Protein AF-A0AA43FQ33-F1 (afdb_monomer)

pLDDT: mean 85.0, std 19.45, range [32.5, 98.81]

Foldseek 3Di:
DDPVLVCQLVVLLVQLVVLLVVLCCQQPVACAPAPPDPGRDPCNVVSVVSNVVSVVSNVVSVVVCCVVPLVVCVVVVPPQLVVLSVQLVVLVVQLVVLVVCCVVDDDPVVNVVSSVSNVVSSVSNVVSVVVSVVSVVPDDDPDDPPPPDDDDDDDDDDDDDDDDDDDDDDDDDDDDDDDPDDDPPPPPPPPPPPPPPVPQDFAADDQAHLAQTDGDDPPDPPDDDLPAQAFAEEEAADADPDQQDERPSLRNQRVQQGVCVVVVRDLVSYAYEYEYAHPCQLLQFAQVQNCVPPVGGRSCLSSVVSCVVSVYQAEYAPVRCVSVVPDPVRGRPRYHYDPGSVVVVVVSVVVVHDYDHD

Solvent-accessible surface area (backbone atoms only — not comparable to full-atom values): 20758 Å² total; per-residue (Å²): 124,56,75,63,60,50,50,48,34,51,52,27,46,49,50,26,49,49,29,47,50,52,35,49,41,35,71,75,70,43,72,43,88,42,101,80,49,93,55,35,43,94,59,43,67,57,34,48,51,50,24,67,64,36,40,58,56,24,55,49,35,53,54,69,38,32,70,73,40,54,48,47,43,59,76,67,63,49,73,81,43,40,70,35,47,50,49,31,61,59,30,45,59,55,21,54,52,24,55,53,44,49,76,69,53,82,53,66,75,57,32,54,53,28,46,53,50,21,54,53,27,45,52,50,28,56,51,24,51,53,50,26,53,50,47,61,70,68,52,77,80,77,78,75,80,79,81,74,87,78,91,82,84,85,91,83,84,91,78,90,82,84,92,78,89,81,82,85,84,86,77,83,84,80,85,74,83,76,83,74,89,90,84,87,80,84,85,78,82,84,79,80,70,80,80,76,66,79,68,71,71,67,40,51,27,85,74,25,72,81,37,11,60,37,68,90,76,80,83,58,94,73,71,82,70,78,88,58,75,46,40,38,32,35,42,35,42,69,52,39,99,42,83,78,43,58,36,64,46,65,32,46,55,29,24,53,52,7,48,42,48,68,72,65,38,60,70,94,37,58,44,46,34,36,36,28,23,65,63,25,44,66,63,48,23,25,47,67,54,25,23,74,75,72,76,42,64,41,54,35,46,66,43,52,51,41,40,45,75,71,64,33,50,41,33,35,10,37,54,38,32,62,77,66,70,53,59,78,89,32,38,36,88,84,62,40,74,36,82,27,41,69,57,49,53,50,49,42,42,74,74,64,26,45,81,38,83,103

Secondary structure (DSSP, 8-state):
--HHHHHHHHHHHHHHHHHHHHHHHHHHTSPPSSTT-SSSSTTHHHHHHHHHHHHHHHHHHHHHHIIIIIIHHHHTT--TTHHHHHHHHHHHHHHHHHHHHHHH---HHHHHHHHHHHHHHHHHHHHHHHHHHHHHHHS--PPPPP-----------------------------------SSSSSSSSS------------B--SS-SSS--B----S-SS---TT--EEEEEEE-SPPSSTTSPPHHHHHHHHHHHHHHHTT--GGGEEEEEEE-GGGGGGGB-HHHHHHHHSS--TTHHHHHHHHHTT-EEEEEHHHHHHTT--GGGBPTT-EEES-HHHHHHHHHHTTPEEE--

Mean predicted aligned error: 17.37 Å

Radius of gyration: 36.13 Å; Cα contacts (8 Å, |Δi|>4): 424; chains: 1; bounding box: 78×76×99 Å

Sequence (358 aa):
MNPFQRRLLWSSSLLTGITGLVYFWMKYAMEPTDPWAVINHPLQPWVLKAHILVAPVMVFSVGLIGATHIWRHYAQRVRVGRRSGLLAMWVLPAMVMTGYLVQAVTHEGWLVVMAWTHIGTGSAYLASLVLHHRVFRTAPMAVAPSRGRVADPVSAGYSTMTPEAFEPRARNGNTMSSPRSTLTALLLAVLAIPASAQQAQRATGPVIQSGGAVFEVSDPDFPTRMDMEYRIAFEVADASPGEDQLNASLNTVARFLNMHAGAGIPRDRIHAAVVVHGAAGPELLDNDAFRARTGRDNPNVKLVEELLAAGVQIVLCGQTQASRNIPREGLIDGVQVALSAITALYTFQTDGYQVNPW

Nearest PDB structures (foldseek):
  8uja-assembly1_A  TM=8.061E-01  e=1.992E-05  Sulfurisphaera tokodaii str. 7
  2pd2-assembly1_A  TM=7.792E-01  e=3.317E-05  Sulfurisphaera tokodaii str. 7
  1l1s-assembly1_A  TM=8.318E-01  e=6.183E-05  Methanothermobacter thermautotrophicus
  6uuj-assembly2_E  TM=2.878E-01  e=1.050E+00  Mycobacterium tuberculosis H37Rv
  6uuj-assembly3_H  TM=2.778E-01  e=1.561E+00  Mycobacterium tuberculosis H37Rv

Structure (mmCIF, N/CA/C/O backbone):
data_AF-A0AA43FQ33-F1
#
_entry.id   AF-A0AA43FQ33-F1
#
loop_
_atom_site.group_PDB
_atom_site.id
_atom_site.type_symbol
_atom_site.label_atom_id
_atom_site.label_alt_id
_atom_site.label_comp_id
_atom_site.label_asym_id
_atom_site.label_entity_id
_atom_site.label_seq_id
_atom_site.pdbx_PDB_ins_code
_atom_site.Cartn_x
_atom_site.Cartn_y
_atom_site.Cartn_z
_atom_site.occupancy
_atom_site.B_iso_or_equiv
_atom_site.auth_seq_id
_atom_site.auth_comp_id
_atom_site.auth_asym_id
_atom_site.auth_atom_id
_atom_site.pdbx_PDB_model_num
ATOM 1 N N . MET A 1 1 ? 23.968 10.221 -38.412 1.00 84.12 1 MET A N 1
ATOM 2 C CA . MET A 1 1 ? 23.144 10.551 -37.230 1.00 84.12 1 MET A CA 1
ATOM 3 C C . MET A 1 1 ? 23.317 12.026 -36.917 1.00 84.12 1 MET A C 1
ATOM 5 O O . MET A 1 1 ? 24.453 12.491 -36.927 1.00 84.12 1 MET A O 1
ATOM 9 N N . ASN A 1 2 ? 22.225 12.760 -36.696 1.00 89.75 2 ASN A N 1
ATOM 10 C CA . ASN A 1 2 ? 22.308 14.184 -36.356 1.00 89.75 2 ASN A CA 1
ATOM 11 C C . ASN A 1 2 ? 22.712 14.382 -34.867 1.00 89.75 2 ASN A C 1
ATOM 13 O O . ASN A 1 2 ? 22.669 13.426 -34.082 1.00 89.75 2 ASN A O 1
ATOM 17 N N . PRO A 1 3 ? 23.138 15.591 -34.449 1.00 91.69 3 PRO A N 1
ATOM 18 C CA . PRO A 1 3 ? 23.582 15.833 -33.073 1.00 91.69 3 PRO A CA 1
ATOM 19 C C . PRO A 1 3 ? 22.498 15.580 -32.018 1.00 91.69 3 PRO A C 1
ATOM 21 O O . PRO A 1 3 ? 22.814 15.092 -30.935 1.00 91.69 3 PRO A O 1
ATOM 24 N N . PHE A 1 4 ? 21.238 15.880 -32.344 1.00 93.94 4 PHE A N 1
ATOM 25 C CA . PHE A 1 4 ? 20.088 15.679 -31.462 1.00 93.94 4 PHE A CA 1
ATOM 26 C C . PHE A 1 4 ? 19.840 14.193 -31.171 1.00 93.94 4 PHE A C 1
ATOM 28 O O . PHE A 1 4 ? 19.881 13.788 -30.015 1.00 93.94 4 PHE A O 1
ATOM 35 N N . GLN A 1 5 ? 19.689 13.368 -32.210 1.00 93.44 5 GLN A N 1
ATOM 36 C CA . GLN A 1 5 ? 19.517 11.914 -32.125 1.00 93.44 5 GLN A CA 1
ATOM 37 C C . GLN A 1 5 ? 20.642 11.268 -31.322 1.00 93.44 5 GLN A C 1
ATOM 39 O O . GLN A 1 5 ? 20.394 10.417 -30.477 1.00 93.44 5 GLN A O 1
ATOM 44 N N . ARG A 1 6 ? 21.886 11.711 -31.550 1.00 93.25 6 ARG A N 1
ATOM 45 C CA . ARG A 1 6 ? 23.037 11.222 -30.791 1.00 93.25 6 ARG A CA 1
ATOM 46 C C . ARG A 1 6 ? 22.901 11.546 -29.307 1.00 93.25 6 ARG A C 1
ATOM 48 O O . ARG A 1 6 ? 23.089 10.659 -28.486 1.00 93.25 6 ARG A O 1
ATOM 55 N N . ARG A 1 7 ? 22.603 12.803 -28.959 1.00 95.75 7 ARG A N 1
ATOM 56 C CA . ARG A 1 7 ? 22.434 13.217 -27.557 1.00 95.75 7 ARG A CA 1
ATOM 57 C C . ARG A 1 7 ? 21.299 12.445 -26.894 1.00 95.75 7 ARG A C 1
ATOM 59 O O . ARG A 1 7 ? 21.524 11.903 -25.823 1.00 95.75 7 ARG A O 1
ATOM 66 N N . LEU A 1 8 ? 20.150 12.345 -27.562 1.00 95.94 8 LEU A N 1
ATOM 67 C CA . LEU A 1 8 ? 18.972 11.639 -27.065 1.00 95.94 8 LEU A CA 1
ATOM 68 C C . LEU A 1 8 ? 19.250 10.150 -26.824 1.00 95.94 8 LEU A C 1
ATOM 70 O O . LEU A 1 8 ? 18.921 9.646 -25.755 1.00 95.94 8 LEU A O 1
ATOM 74 N N . LEU A 1 9 ? 19.889 9.458 -27.774 1.00 95.50 9 LEU A N 1
ATOM 75 C CA . LEU A 1 9 ? 20.258 8.046 -27.629 1.00 95.50 9 LEU A CA 1
ATOM 76 C C . LEU A 1 9 ? 21.168 7.826 -26.418 1.00 95.50 9 LEU A C 1
ATOM 78 O O . LEU A 1 9 ? 20.919 6.939 -25.606 1.00 95.50 9 LEU A O 1
ATOM 82 N N . TRP A 1 10 ? 22.220 8.637 -26.293 1.00 95.75 10 TRP A N 1
ATOM 83 C CA . TRP A 1 10 ? 23.192 8.488 -25.213 1.00 95.75 10 TRP A CA 1
ATOM 84 C C . TRP A 1 10 ? 22.619 8.855 -23.850 1.00 95.75 10 TRP A C 1
ATOM 86 O O . TRP A 1 10 ? 22.831 8.105 -22.903 1.00 95.75 10 TRP A O 1
ATOM 96 N N . SER A 1 11 ? 21.893 9.970 -23.736 1.00 97.44 11 SER A N 1
ATOM 97 C CA . SER A 1 11 ? 21.328 10.401 -22.456 1.00 97.44 11 SER A CA 1
ATOM 98 C C . SER A 1 11 ? 20.273 9.421 -21.952 1.00 97.44 11 SER A C 1
ATOM 100 O O . SER A 1 11 ? 20.328 9.017 -20.794 1.00 97.44 11 SER A O 1
ATOM 102 N N . SER A 1 12 ? 19.360 8.982 -22.822 1.00 97.56 12 SER A N 1
ATOM 103 C CA . SER A 1 12 ? 18.310 8.029 -22.451 1.00 97.56 12 SER A CA 1
ATOM 104 C C . SER A 1 12 ? 18.868 6.638 -22.140 1.00 97.56 12 SER A C 1
ATOM 106 O O . SER A 1 12 ? 18.473 6.047 -21.137 1.00 97.56 12 SER A O 1
ATOM 108 N N . SER A 1 13 ? 19.834 6.132 -22.920 1.00 97.19 13 SER A N 1
ATOM 109 C CA . SER A 1 13 ? 20.483 4.839 -22.639 1.00 97.19 13 SER A CA 1
ATOM 110 C C . SER A 1 13 ? 21.278 4.878 -21.333 1.00 97.19 13 SER A C 1
ATOM 112 O O . SER A 1 13 ? 21.194 3.946 -20.537 1.00 97.19 13 SER A O 1
ATOM 114 N N . LEU A 1 14 ? 22.014 5.967 -21.078 1.00 97.31 14 LEU A N 1
ATOM 115 C CA . LEU A 1 14 ? 22.770 6.142 -19.838 1.00 97.31 14 LEU A CA 1
ATOM 116 C C . LEU A 1 14 ? 21.839 6.216 -18.626 1.00 97.31 14 LEU A C 1
ATOM 118 O O . LEU A 1 14 ? 22.068 5.521 -17.643 1.00 97.31 14 LEU A O 1
ATOM 122 N N . LEU A 1 15 ? 20.778 7.020 -18.699 1.00 98.00 15 LEU A N 1
ATOM 123 C CA . LEU A 1 15 ? 19.835 7.180 -17.596 1.00 98.00 15 LEU A CA 1
ATOM 124 C C . LEU A 1 15 ? 19.054 5.883 -17.319 1.00 98.00 15 LEU A C 1
ATOM 126 O O . LEU A 1 15 ? 18.880 5.511 -16.160 1.00 98.00 15 LEU A O 1
ATOM 130 N N . THR A 1 16 ? 18.660 5.148 -18.365 1.00 98.12 16 THR A N 1
ATOM 131 C CA . THR A 1 16 ? 18.055 3.807 -18.233 1.00 98.12 16 THR A CA 1
ATOM 132 C C . THR A 1 16 ? 19.027 2.835 -17.559 1.00 98.12 16 THR A C 1
ATOM 134 O O . THR A 1 16 ? 18.650 2.126 -16.629 1.00 98.12 16 THR A O 1
ATOM 137 N N . GLY A 1 17 ? 20.300 2.842 -17.967 1.00 97.69 17 GLY A N 1
ATOM 138 C CA . GLY A 1 17 ? 21.339 2.006 -17.365 1.00 97.69 17 GLY A CA 1
ATOM 139 C C . GLY A 1 17 ? 21.615 2.341 -15.898 1.00 97.69 17 GLY A C 1
ATOM 140 O O . GLY A 1 17 ? 21.676 1.436 -15.073 1.00 97.69 17 GLY A O 1
ATOM 141 N N . ILE A 1 18 ? 21.728 3.628 -15.555 1.00 97.88 18 ILE A N 1
ATOM 142 C CA . ILE A 1 18 ? 21.953 4.086 -14.175 1.00 97.88 18 ILE A CA 1
ATOM 143 C C . ILE A 1 18 ? 20.774 3.698 -13.285 1.00 97.88 18 ILE A C 1
ATOM 145 O O . ILE A 1 18 ? 20.979 3.093 -12.240 1.00 97.88 18 ILE A O 1
ATOM 149 N N . THR A 1 19 ? 19.543 4.005 -13.698 1.00 98.19 19 THR A N 1
ATOM 150 C CA . THR A 1 19 ? 18.345 3.655 -12.914 1.00 98.19 19 THR A CA 1
ATOM 151 C C . THR A 1 19 ? 18.216 2.143 -12.723 1.00 98.19 19 THR A C 1
ATOM 153 O O . THR A 1 19 ? 17.931 1.698 -11.615 1.00 98.19 19 THR A O 1
ATOM 156 N N . GLY A 1 20 ? 18.512 1.343 -13.755 1.00 97.00 20 GLY A N 1
ATOM 157 C CA . GLY A 1 20 ? 18.512 -0.119 -13.658 1.00 97.00 20 GLY A CA 1
ATOM 158 C C . GLY A 1 20 ? 19.591 -0.659 -12.714 1.00 97.00 20 GLY A C 1
ATOM 159 O O . GLY A 1 20 ? 19.304 -1.513 -11.879 1.00 97.00 20 GLY A O 1
ATOM 160 N N . LEU A 1 21 ? 20.815 -0.126 -12.792 1.00 96.75 21 LEU A N 1
ATOM 161 C CA . LEU A 1 21 ? 21.928 -0.527 -11.926 1.00 96.75 21 LEU A CA 1
ATOM 162 C C . LEU A 1 21 ? 21.677 -0.157 -10.459 1.00 96.75 21 LEU A C 1
ATOM 164 O O . LEU A 1 21 ? 21.906 -0.976 -9.573 1.00 96.75 21 LEU A O 1
ATOM 168 N N . VAL A 1 22 ? 21.183 1.056 -10.203 1.00 97.25 22 VAL A N 1
ATOM 169 C CA . VAL A 1 22 ? 20.839 1.508 -8.847 1.00 97.25 22 VAL A CA 1
ATOM 170 C C . VAL A 1 22 ? 19.709 0.655 -8.275 1.00 97.25 22 VAL A C 1
ATOM 172 O O . VAL A 1 22 ? 19.797 0.229 -7.127 1.00 97.25 22 VAL A O 1
ATOM 175 N N . TYR A 1 23 ? 18.680 0.343 -9.071 1.00 96.25 23 TYR A N 1
ATOM 176 C CA . TYR A 1 23 ? 17.602 -0.542 -8.631 1.00 96.25 23 TYR A CA 1
ATOM 177 C C . TYR A 1 23 ? 18.109 -1.955 -8.316 1.00 96.25 23 TYR A C 1
ATOM 179 O O . TYR A 1 23 ? 17.759 -2.513 -7.279 1.00 96.25 23 TYR A O 1
ATOM 187 N N . PHE A 1 24 ? 18.964 -2.519 -9.176 1.00 94.81 24 PHE A N 1
ATOM 188 C CA . PHE A 1 24 ? 19.599 -3.817 -8.941 1.00 94.81 24 PHE A CA 1
ATOM 189 C C . PHE A 1 24 ? 20.393 -3.823 -7.630 1.00 94.81 24 PHE A C 1
ATOM 191 O O . PHE A 1 24 ? 20.225 -4.725 -6.813 1.00 94.81 24 PHE A O 1
ATOM 198 N N . TRP A 1 25 ? 21.211 -2.793 -7.406 1.00 94.56 25 TRP A N 1
ATOM 199 C CA . TRP A 1 25 ? 21.983 -2.639 -6.177 1.00 94.56 25 TRP A CA 1
ATOM 200 C C . TRP A 1 25 ? 21.078 -2.575 -4.943 1.00 94.56 25 TRP A C 1
ATOM 202 O O . TRP A 1 25 ? 21.284 -3.325 -3.994 1.00 94.56 25 TRP A O 1
ATOM 212 N N . MET A 1 26 ? 20.032 -1.743 -4.975 1.00 92.88 26 MET A N 1
ATOM 213 C CA . MET A 1 26 ? 19.062 -1.660 -3.879 1.00 92.88 26 MET A CA 1
ATOM 214 C C . MET A 1 26 ? 18.406 -3.015 -3.607 1.00 92.88 26 MET A C 1
ATOM 216 O O . MET A 1 26 ? 18.290 -3.417 -2.459 1.00 92.88 26 MET A O 1
ATOM 220 N N . LYS A 1 27 ? 18.019 -3.753 -4.649 1.00 89.75 27 LYS A N 1
ATOM 221 C CA . LYS A 1 27 ? 17.285 -5.012 -4.495 1.00 89.75 27 LYS A CA 1
ATOM 222 C C . LYS A 1 27 ? 18.142 -6.194 -4.025 1.00 89.75 27 LYS A C 1
ATOM 224 O O . LYS A 1 27 ? 17.621 -7.049 -3.318 1.00 89.75 27 LYS A O 1
ATOM 229 N N . TYR A 1 28 ? 19.407 -6.276 -4.435 1.00 89.06 28 TYR A N 1
ATOM 230 C CA . TYR A 1 28 ? 20.227 -7.479 -4.216 1.00 89.06 28 TYR A CA 1
ATOM 231 C C . TYR A 1 28 ? 21.486 -7.260 -3.378 1.00 89.06 28 TYR A C 1
ATOM 233 O O . TYR A 1 28 ? 22.049 -8.237 -2.897 1.00 89.06 28 TYR A O 1
ATOM 241 N N . ALA A 1 29 ? 21.956 -6.020 -3.232 1.00 90.19 29 ALA A N 1
ATOM 242 C CA . ALA A 1 29 ? 23.209 -5.718 -2.539 1.00 90.19 29 ALA A CA 1
ATOM 243 C C . ALA A 1 29 ? 23.020 -4.899 -1.256 1.00 90.19 29 ALA A C 1
ATOM 245 O O . ALA A 1 29 ? 23.903 -4.911 -0.405 1.00 90.19 29 ALA A O 1
ATOM 246 N N . MET A 1 30 ? 21.904 -4.180 -1.106 1.00 88.69 30 MET A N 1
ATOM 247 C CA . MET A 1 30 ? 21.585 -3.496 0.147 1.00 88.69 30 MET A CA 1
ATOM 248 C C . MET A 1 30 ? 20.890 -4.452 1.108 1.00 88.69 30 MET A C 1
ATOM 250 O O . MET A 1 30 ? 19.900 -5.085 0.744 1.00 88.69 30 MET A O 1
ATOM 254 N N . GLU A 1 31 ? 21.391 -4.513 2.338 1.00 82.25 31 GLU A N 1
ATOM 255 C CA . GLU A 1 31 ? 20.671 -5.149 3.433 1.00 82.25 31 GLU A CA 1
ATOM 256 C C . GLU A 1 31 ? 19.434 -4.310 3.775 1.00 82.25 31 GLU A C 1
ATOM 258 O O . GLU A 1 31 ? 19.525 -3.076 3.835 1.00 82.25 31 GLU A O 1
ATOM 263 N N . PRO A 1 32 ? 18.270 -4.945 3.966 1.00 76.69 32 PRO A N 1
ATOM 264 C CA . PRO A 1 32 ? 17.093 -4.225 4.396 1.00 76.69 32 PRO A CA 1
ATOM 265 C C . PRO A 1 32 ? 17.305 -3.613 5.783 1.00 76.69 32 PRO A C 1
ATOM 267 O O . PRO A 1 32 ? 17.890 -4.224 6.674 1.00 76.69 32 PRO A O 1
ATOM 270 N N . THR A 1 33 ? 16.799 -2.396 5.979 1.00 71.94 33 THR A N 1
ATOM 271 C CA . THR A 1 33 ? 16.899 -1.674 7.261 1.00 71.94 33 THR A CA 1
ATOM 272 C C . THR A 1 33 ? 16.107 -2.336 8.394 1.00 71.94 33 THR A C 1
ATOM 274 O O . THR A 1 33 ? 16.273 -1.966 9.552 1.00 71.94 33 THR A O 1
ATOM 277 N N . ASP A 1 34 ? 15.232 -3.286 8.061 1.00 70.31 34 ASP A N 1
ATOM 278 C CA . ASP A 1 34 ? 14.421 -4.086 8.978 1.00 70.31 34 ASP A CA 1
ATOM 279 C C . ASP A 1 34 ? 14.417 -5.545 8.465 1.00 70.31 34 ASP A C 1
ATOM 281 O O . ASP A 1 34 ? 14.198 -5.748 7.268 1.00 70.31 34 ASP A O 1
ATOM 285 N N . PRO A 1 35 ? 14.643 -6.564 9.323 1.00 66.44 35 PRO A N 1
ATOM 286 C CA . PRO A 1 35 ? 14.594 -7.984 8.951 1.00 66.44 35 PRO A CA 1
ATOM 287 C C . PRO A 1 35 ? 13.336 -8.434 8.188 1.00 66.44 35 PRO A C 1
ATOM 289 O O . PRO A 1 35 ? 13.366 -9.467 7.522 1.00 66.44 35 PRO A O 1
ATOM 292 N N . TRP A 1 36 ? 12.242 -7.672 8.271 1.00 65.50 36 TRP A N 1
ATOM 293 C CA . TRP A 1 36 ? 10.958 -7.961 7.626 1.00 65.50 36 TRP A CA 1
ATOM 294 C C . TRP A 1 36 ? 10.604 -6.974 6.509 1.00 65.50 36 TRP A C 1
ATOM 296 O O . TRP A 1 36 ? 9.472 -6.966 6.015 1.00 65.50 36 TRP A O 1
ATOM 306 N N . ALA A 1 37 ? 11.543 -6.114 6.109 1.00 70.81 37 ALA A N 1
ATOM 307 C CA . ALA A 1 37 ? 11.291 -5.133 5.070 1.00 70.81 37 ALA A CA 1
ATOM 308 C C . ALA A 1 37 ? 11.103 -5.810 3.703 1.00 70.81 37 ALA A C 1
ATOM 310 O O . ALA A 1 37 ? 11.973 -6.515 3.199 1.00 70.81 37 ALA A O 1
ATOM 311 N N . VAL A 1 38 ? 9.966 -5.528 3.061 1.00 74.50 38 VAL A N 1
ATOM 312 C CA . VAL A 1 38 ? 9.666 -5.962 1.681 1.00 74.50 38 VAL A CA 1
ATOM 313 C C . VAL A 1 38 ? 10.544 -5.225 0.653 1.00 74.50 38 VAL A C 1
ATOM 315 O O . VAL A 1 38 ? 10.753 -5.693 -0.467 1.00 74.50 38 VAL A O 1
ATOM 318 N N . ILE A 1 39 ? 11.063 -4.054 1.029 1.00 83.56 39 ILE A N 1
ATOM 319 C CA . ILE A 1 39 ? 12.002 -3.245 0.249 1.00 83.56 39 ILE A CA 1
ATOM 320 C C . ILE A 1 39 ? 13.256 -2.993 1.079 1.00 83.56 39 ILE A C 1
ATOM 322 O O . ILE A 1 39 ? 13.163 -2.722 2.271 1.00 83.56 39 ILE A O 1
ATOM 326 N N . ASN A 1 40 ? 14.425 -3.009 0.447 1.00 84.69 40 ASN A N 1
ATOM 327 C CA . ASN A 1 40 ? 15.676 -2.829 1.180 1.00 84.69 40 ASN A CA 1
ATOM 328 C C . ASN A 1 40 ? 15.995 -1.351 1.432 1.00 84.69 40 ASN A C 1
ATOM 330 O O . ASN A 1 40 ? 16.747 -1.021 2.342 1.00 84.69 40 ASN A O 1
ATOM 334 N N . HIS A 1 41 ? 15.434 -0.447 0.619 1.00 87.19 41 HIS A N 1
ATOM 335 C CA . HIS A 1 41 ? 15.687 0.988 0.717 1.00 87.19 41 HIS A CA 1
ATOM 336 C C . HIS A 1 41 ? 14.432 1.817 0.374 1.00 87.19 41 HIS A C 1
ATOM 338 O O . HIS A 1 41 ? 13.773 1.513 -0.626 1.00 87.19 41 HIS A O 1
ATOM 344 N N . PRO A 1 42 ? 14.128 2.924 1.088 1.00 88.50 42 PRO A N 1
ATOM 345 C CA . PRO A 1 42 ? 12.940 3.754 0.831 1.00 88.50 42 PRO A CA 1
ATOM 346 C C . PRO A 1 42 ? 12.838 4.309 -0.599 1.00 88.50 42 PRO A C 1
ATOM 348 O O . PRO A 1 42 ? 11.749 4.501 -1.136 1.00 88.50 42 PRO A O 1
ATOM 351 N N . LEU A 1 43 ? 13.980 4.551 -1.254 1.00 91.75 43 LEU A N 1
ATOM 352 C CA . LEU A 1 43 ? 14.027 5.020 -2.648 1.00 91.75 43 LEU A CA 1
ATOM 353 C C . LEU A 1 43 ? 13.802 3.918 -3.697 1.00 91.75 43 LEU A C 1
ATOM 355 O O . LEU A 1 43 ? 13.600 4.242 -4.866 1.00 91.75 43 LEU A O 1
ATOM 359 N N . GLN A 1 44 ? 13.801 2.637 -3.321 1.00 91.75 44 GLN A N 1
ATOM 360 C CA . GLN A 1 44 ? 13.698 1.518 -4.265 1.00 91.75 44 GLN A CA 1
ATOM 361 C C . GLN A 1 44 ? 12.468 1.610 -5.198 1.00 91.75 44 GLN A C 1
ATOM 363 O O . GLN A 1 44 ? 12.648 1.460 -6.412 1.00 91.75 44 GLN A O 1
ATOM 368 N N . PRO A 1 45 ? 11.240 1.924 -4.722 1.00 93.75 45 PRO A N 1
ATOM 369 C CA . PRO A 1 45 ? 10.078 2.077 -5.604 1.00 93.75 45 PRO A CA 1
ATOM 370 C C . PRO A 1 45 ? 10.211 3.267 -6.563 1.00 93.75 45 PRO A C 1
ATOM 372 O O . PRO A 1 45 ? 9.747 3.215 -7.701 1.00 93.75 45 PRO A O 1
ATOM 375 N N . TRP A 1 46 ? 10.861 4.343 -6.121 1.00 96.06 46 TRP A N 1
ATOM 376 C CA . TRP A 1 46 ? 11.056 5.552 -6.919 1.00 96.06 46 TRP A CA 1
ATOM 377 C C . TRP A 1 46 ? 12.075 5.337 -8.035 1.00 96.06 46 TRP A C 1
ATOM 379 O O . TRP A 1 46 ? 11.843 5.762 -9.166 1.00 96.06 46 TRP A O 1
ATOM 389 N N . VAL A 1 47 ? 13.157 4.605 -7.757 1.00 97.31 47 VAL A N 1
ATOM 390 C CA . VAL A 1 47 ? 14.146 4.230 -8.778 1.00 97.31 47 VAL A CA 1
ATOM 391 C C . VAL A 1 47 ? 13.530 3.283 -9.814 1.00 97.31 47 VAL A C 1
ATOM 393 O O . VAL A 1 47 ? 13.761 3.467 -11.010 1.00 97.31 47 VAL A O 1
ATOM 396 N N . LEU A 1 48 ? 12.684 2.333 -9.393 1.00 96.25 48 LEU A N 1
ATOM 397 C CA . LEU A 1 48 ? 11.939 1.473 -10.321 1.00 96.25 48 LEU A CA 1
ATOM 398 C C . LEU A 1 48 ? 11.034 2.290 -11.251 1.00 96.25 48 LEU A C 1
ATOM 400 O O . LEU A 1 48 ? 11.082 2.121 -12.469 1.00 96.25 48 LEU A O 1
ATOM 404 N N . LYS A 1 49 ? 10.240 3.214 -10.693 1.00 97.06 49 LYS A N 1
ATOM 405 C CA . LYS A 1 49 ? 9.378 4.112 -11.478 1.00 97.06 49 LYS A CA 1
ATOM 406 C C . LYS A 1 49 ? 10.195 4.952 -12.460 1.00 97.06 49 LYS A C 1
ATOM 408 O O . LYS A 1 49 ? 9.812 5.072 -13.620 1.00 97.06 49 LYS A O 1
ATOM 413 N N . ALA A 1 50 ? 11.341 5.483 -12.032 1.00 97.31 50 ALA A N 1
ATOM 414 C CA . ALA A 1 50 ? 12.237 6.229 -12.909 1.00 97.31 50 ALA A CA 1
ATOM 415 C C . ALA A 1 50 ? 12.745 5.368 -14.079 1.00 97.31 50 ALA A C 1
ATOM 417 O O . ALA A 1 50 ? 12.737 5.829 -15.219 1.00 97.31 50 ALA A O 1
ATOM 418 N N . HIS A 1 51 ? 13.119 4.110 -13.831 1.00 98.00 51 HIS A N 1
ATOM 419 C CA . HIS A 1 51 ? 13.523 3.183 -14.889 1.00 98.00 51 HIS A CA 1
ATOM 420 C C . HIS A 1 51 ? 12.395 2.942 -15.905 1.00 98.00 51 HIS A C 1
ATOM 422 O O . HIS A 1 51 ? 12.610 3.073 -17.111 1.00 98.00 51 HIS A O 1
ATOM 428 N N . ILE A 1 52 ? 11.177 2.676 -15.418 1.00 96.88 52 ILE A N 1
ATOM 429 C CA . ILE A 1 52 ? 9.981 2.457 -16.250 1.00 96.88 52 ILE A CA 1
ATOM 430 C C . ILE A 1 52 ? 9.638 3.698 -17.088 1.00 96.88 52 ILE A C 1
ATOM 432 O O . ILE A 1 52 ? 9.219 3.560 -18.233 1.00 96.88 52 ILE A O 1
ATOM 436 N N . LEU A 1 53 ? 9.842 4.907 -16.558 1.00 96.81 53 LEU A N 1
ATOM 437 C CA . LEU A 1 53 ? 9.571 6.156 -17.278 1.00 96.81 53 LEU A CA 1
ATOM 438 C C . LEU A 1 53 ? 10.630 6.480 -18.341 1.00 96.81 53 LEU A C 1
ATOM 440 O O . LEU A 1 53 ? 10.300 6.987 -19.413 1.00 96.81 53 LEU A O 1
ATOM 444 N N . VAL A 1 54 ? 11.905 6.202 -18.064 1.00 97.69 54 VAL A N 1
ATOM 445 C CA . VAL A 1 54 ? 13.012 6.559 -18.966 1.00 97.69 54 VAL A CA 1
ATOM 446 C C . VAL A 1 54 ? 13.199 5.525 -20.082 1.00 97.69 54 VAL A C 1
ATOM 448 O O . VAL A 1 54 ? 13.529 5.901 -21.211 1.00 97.69 54 VAL A O 1
ATOM 451 N N . ALA A 1 55 ? 12.956 4.237 -19.817 1.00 97.62 55 ALA A N 1
ATOM 452 C CA . ALA A 1 55 ? 13.177 3.168 -20.792 1.00 97.62 55 ALA A CA 1
ATOM 453 C C . ALA A 1 55 ? 12.403 3.355 -22.123 1.00 97.62 55 ALA A C 1
ATOM 455 O O . ALA A 1 55 ? 13.018 3.195 -23.183 1.00 97.62 55 ALA A O 1
ATOM 456 N N . PRO A 1 56 ? 11.119 3.777 -22.147 1.00 97.12 56 PRO A N 1
ATOM 457 C CA . PRO A 1 56 ? 10.403 4.071 -23.391 1.00 97.12 56 PRO A CA 1
ATOM 458 C C . PRO A 1 56 ? 11.057 5.174 -24.229 1.00 97.12 56 PRO A C 1
ATOM 460 O O . PRO A 1 56 ? 11.091 5.075 -25.456 1.00 97.12 56 PRO A O 1
ATOM 463 N N . VAL A 1 57 ? 11.639 6.196 -23.589 1.00 97.69 57 VAL A N 1
ATOM 464 C CA . VAL A 1 57 ? 12.376 7.264 -24.286 1.00 97.69 57 VAL A CA 1
ATOM 465 C C . VAL A 1 57 ? 13.613 6.693 -24.980 1.00 97.69 57 VAL A C 1
ATOM 467 O O . VAL A 1 57 ? 13.905 7.053 -26.122 1.00 97.69 57 VAL A O 1
ATOM 470 N N . MET A 1 58 ? 14.316 5.762 -24.329 1.00 96.94 58 MET A N 1
ATOM 471 C CA . MET A 1 58 ? 15.440 5.055 -24.938 1.00 96.94 58 MET A CA 1
ATOM 472 C C . MET A 1 58 ? 14.985 4.198 -26.129 1.00 96.94 58 MET A C 1
ATOM 474 O O . MET A 1 58 ? 15.571 4.331 -27.205 1.00 96.94 58 MET A O 1
ATOM 478 N N . VAL A 1 59 ? 13.923 3.394 -26.000 1.00 96.38 59 VAL A N 1
ATOM 479 C CA . VAL A 1 59 ? 13.390 2.585 -27.118 1.00 96.38 59 VAL A CA 1
ATOM 480 C C . VAL A 1 59 ? 12.995 3.476 -28.297 1.00 96.38 59 VAL A C 1
ATOM 482 O O . VAL A 1 59 ? 13.394 3.217 -29.435 1.00 96.38 59 VAL A O 1
ATOM 485 N N . PHE A 1 60 ? 12.288 4.575 -28.024 1.00 96.38 60 PHE A N 1
ATOM 486 C CA . PHE A 1 60 ? 11.919 5.567 -29.029 1.00 96.38 60 PHE A CA 1
ATOM 487 C C . PHE A 1 60 ? 13.149 6.171 -29.721 1.00 96.38 60 PHE A C 1
ATOM 489 O O . PHE A 1 60 ? 13.182 6.285 -30.947 1.00 96.38 60 PHE A O 1
ATOM 496 N N . SER A 1 61 ? 14.195 6.510 -28.960 1.00 95.12 61 SER A N 1
ATOM 497 C CA . SER A 1 61 ? 15.435 7.063 -29.516 1.00 95.12 61 SER A CA 1
ATOM 498 C C . SER A 1 61 ? 16.139 6.094 -30.474 1.00 95.12 61 SER A C 1
ATOM 500 O O . SER A 1 61 ? 16.638 6.525 -31.518 1.00 95.12 61 SER A O 1
ATOM 502 N N . VAL A 1 62 ? 16.125 4.788 -30.172 1.00 94.50 62 VAL A N 1
ATOM 503 C CA . VAL A 1 62 ? 16.663 3.759 -31.071 1.00 94.50 62 VAL A CA 1
ATOM 504 C C . VAL A 1 62 ? 15.788 3.620 -32.318 1.00 94.50 62 VAL A C 1
ATOM 506 O O . VAL A 1 62 ? 16.310 3.559 -33.432 1.00 94.50 62 VAL A O 1
ATOM 509 N N . GLY A 1 63 ? 14.462 3.667 -32.161 1.00 93.12 63 GLY A N 1
ATOM 510 C CA . GLY A 1 63 ? 13.520 3.706 -33.282 1.00 93.12 63 GLY A CA 1
ATOM 511 C C . GLY A 1 63 ? 13.786 4.878 -34.235 1.00 93.12 63 GLY A C 1
ATOM 512 O O . GLY A 1 63 ? 13.855 4.690 -35.451 1.00 93.12 63 GLY A O 1
ATOM 513 N N . LEU A 1 64 ? 14.052 6.073 -33.695 1.00 93.19 64 LEU A N 1
ATOM 514 C CA . LEU A 1 64 ? 14.328 7.287 -34.472 1.00 93.19 64 LEU A CA 1
ATOM 515 C C . LEU A 1 64 ? 15.596 7.172 -35.342 1.00 93.19 64 LEU A C 1
ATOM 517 O O . LEU A 1 64 ? 15.654 7.714 -36.451 1.00 93.19 64 LEU A O 1
ATOM 521 N N . ILE A 1 65 ? 16.620 6.458 -34.865 1.00 93.19 65 ILE A N 1
ATOM 522 C CA . ILE A 1 65 ? 17.839 6.185 -35.647 1.00 93.19 65 ILE A CA 1
ATOM 523 C C . ILE A 1 65 ? 17.714 4.938 -36.534 1.00 93.19 65 ILE A C 1
ATOM 525 O O . ILE A 1 65 ? 18.594 4.689 -37.363 1.00 93.19 65 ILE A O 1
ATOM 529 N N . GLY A 1 66 ? 16.620 4.184 -36.407 1.00 90.00 66 GLY A N 1
ATOM 530 C CA . GLY A 1 66 ? 16.335 2.972 -37.167 1.00 90.00 66 GLY A CA 1
ATOM 531 C C . GLY A 1 66 ? 16.432 3.193 -38.673 1.00 90.00 66 GLY A C 1
ATOM 532 O O . GLY A 1 66 ? 17.278 2.594 -39.330 1.00 90.00 66 GLY A O 1
ATOM 533 N N . ALA A 1 67 ? 15.644 4.116 -39.227 1.00 81.81 67 ALA A N 1
ATOM 534 C CA . ALA A 1 67 ? 15.627 4.369 -40.671 1.00 81.81 67 ALA A CA 1
ATOM 535 C C . ALA A 1 67 ? 16.888 5.098 -41.179 1.00 81.81 67 ALA A C 1
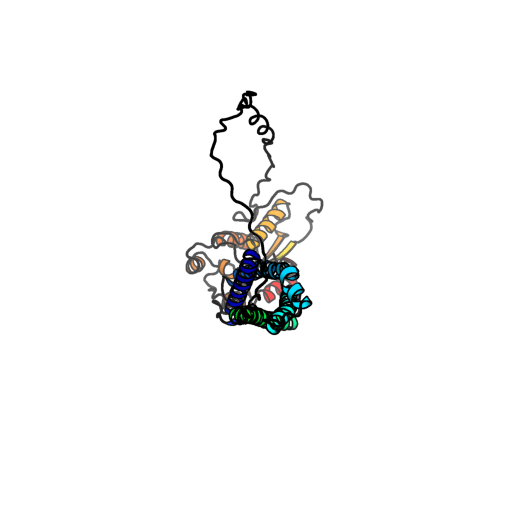ATOM 537 O O . ALA A 1 67 ? 17.398 4.817 -42.264 1.00 81.81 67 ALA A O 1
ATOM 538 N N . THR A 1 68 ? 17.411 6.042 -40.391 1.00 85.38 68 THR A N 1
ATOM 539 C CA . THR A 1 68 ? 18.458 6.976 -40.846 1.00 85.38 68 THR A CA 1
ATOM 540 C C . THR A 1 68 ? 19.882 6.464 -40.640 1.00 85.38 68 THR A C 1
ATOM 542 O O . THR A 1 68 ? 20.799 6.900 -41.340 1.00 85.38 68 THR A O 1
ATOM 545 N N . HIS A 1 69 ? 20.082 5.541 -39.699 1.00 90.25 69 HIS A N 1
ATOM 546 C CA . HIS A 1 69 ? 21.382 4.964 -39.379 1.00 90.25 69 HIS A CA 1
ATOM 547 C C . HIS A 1 69 ? 21.368 3.439 -39.517 1.00 90.25 69 HIS A C 1
ATOM 549 O O . HIS A 1 69 ? 22.098 2.915 -40.353 1.00 90.25 69 HIS A O 1
ATOM 555 N N . ILE A 1 70 ? 20.522 2.727 -38.768 1.00 88.31 70 ILE A N 1
ATOM 556 C CA . ILE A 1 70 ? 20.578 1.256 -38.688 1.00 88.31 70 ILE A CA 1
ATOM 557 C C . ILE A 1 70 ? 20.261 0.622 -40.050 1.00 88.31 70 ILE A C 1
ATOM 559 O O . ILE A 1 70 ? 21.099 -0.078 -40.619 1.00 88.31 70 ILE A O 1
ATOM 563 N N . TRP A 1 71 ? 19.094 0.933 -40.618 1.00 88.31 71 TRP A N 1
ATOM 564 C CA . TRP A 1 71 ? 18.624 0.392 -41.893 1.00 88.31 71 TRP A CA 1
ATOM 565 C C . TRP A 1 71 ? 19.542 0.774 -43.049 1.00 88.31 71 TRP A C 1
ATOM 567 O O . TRP A 1 71 ? 19.950 -0.080 -43.833 1.00 88.31 71 TRP A O 1
ATOM 577 N N . ARG A 1 72 ? 19.944 2.049 -43.123 1.00 87.88 72 ARG A N 1
ATOM 578 C CA . ARG A 1 72 ? 20.849 2.538 -44.168 1.00 87.88 72 ARG A CA 1
ATOM 579 C C . ARG A 1 72 ? 22.198 1.819 -44.137 1.00 87.88 72 ARG A C 1
ATOM 581 O O . ARG A 1 72 ? 22.658 1.363 -45.180 1.00 87.88 72 ARG A O 1
ATOM 588 N N . HIS A 1 73 ? 22.827 1.689 -42.968 1.00 87.69 73 HIS A N 1
ATOM 589 C CA . HIS A 1 73 ? 24.118 1.003 -42.852 1.00 87.69 73 HIS A CA 1
ATOM 590 C C . HIS A 1 73 ? 24.000 -0.511 -43.083 1.00 87.69 73 HIS A C 1
ATOM 592 O O . HIS A 1 73 ? 24.917 -1.109 -43.655 1.00 87.69 73 HIS A O 1
ATOM 598 N N . TYR A 1 74 ? 22.875 -1.118 -42.694 1.00 87.19 74 TYR A N 1
ATOM 599 C CA . TYR A 1 74 ? 22.569 -2.518 -42.979 1.00 87.19 74 TYR A CA 1
ATOM 600 C C . TYR A 1 74 ? 22.411 -2.766 -44.488 1.00 87.19 74 TYR A C 1
ATOM 602 O O . TYR A 1 74 ? 23.115 -3.609 -45.048 1.00 87.19 74 TYR A O 1
ATOM 610 N N . ALA A 1 75 ? 21.571 -1.973 -45.164 1.00 90.06 75 ALA A N 1
ATOM 611 C CA . ALA A 1 75 ? 21.318 -2.060 -46.602 1.00 90.06 75 ALA A CA 1
ATOM 612 C C . ALA A 1 75 ? 22.584 -1.791 -47.434 1.00 90.06 75 ALA A C 1
ATOM 614 O O . ALA A 1 75 ? 22.869 -2.510 -48.389 1.00 90.06 75 ALA A O 1
ATOM 615 N N . GLN A 1 76 ? 23.398 -0.810 -47.028 1.00 89.31 76 GLN A N 1
ATOM 616 C CA . GLN A 1 76 ? 24.658 -0.455 -47.697 1.00 89.31 76 GLN A CA 1
ATOM 617 C C . GLN A 1 76 ? 25.825 -1.400 -47.360 1.00 89.31 76 GLN A C 1
ATOM 619 O O . GLN A 1 76 ? 26.936 -1.201 -47.846 1.00 89.31 76 GLN A O 1
ATOM 624 N N . ARG A 1 77 ? 25.600 -2.429 -46.525 1.00 86.56 77 ARG A N 1
ATOM 625 C CA . ARG A 1 77 ? 26.601 -3.433 -46.115 1.00 86.56 77 ARG A CA 1
ATOM 626 C C . ARG A 1 77 ? 27.918 -2.822 -45.608 1.00 86.56 77 ARG A C 1
ATOM 628 O O . ARG A 1 77 ? 28.984 -3.417 -45.791 1.00 86.56 77 ARG A O 1
ATOM 635 N N . VAL A 1 78 ? 27.847 -1.668 -44.938 1.00 84.44 78 VAL A N 1
ATOM 636 C CA . VAL A 1 78 ? 29.024 -0.953 -44.416 1.00 84.44 78 VAL A CA 1
ATOM 637 C C . VAL A 1 78 ? 29.809 -1.877 -43.483 1.00 84.44 78 VAL A C 1
ATOM 639 O O . VAL A 1 78 ? 29.229 -2.501 -42.598 1.00 84.44 78 VAL A O 1
ATOM 642 N N . ARG A 1 79 ? 31.124 -2.014 -43.701 1.00 81.75 79 ARG A N 1
ATOM 643 C CA . ARG A 1 79 ? 31.968 -2.974 -42.959 1.00 81.75 79 ARG A CA 1
ATOM 644 C C . ARG A 1 79 ? 32.356 -2.476 -41.564 1.00 81.75 79 ARG A C 1
ATOM 646 O O . ARG A 1 79 ? 32.396 -3.266 -40.622 1.00 81.75 79 ARG A O 1
ATOM 653 N N . VAL A 1 80 ? 32.619 -1.178 -41.423 1.00 83.69 80 VAL A N 1
ATOM 654 C CA . VAL A 1 80 ? 33.030 -0.559 -40.152 1.00 83.69 80 VAL A CA 1
ATOM 655 C C . VAL A 1 80 ? 31.870 -0.588 -39.155 1.00 83.69 80 VAL A C 1
ATOM 657 O O . VAL A 1 80 ? 30.756 -0.196 -39.491 1.00 83.69 80 VAL A O 1
ATOM 660 N N . GLY A 1 81 ? 32.115 -1.081 -37.937 1.00 82.50 81 GLY A N 1
ATOM 661 C CA . GLY A 1 81 ? 31.115 -1.105 -36.859 1.00 82.50 81 GLY A CA 1
ATOM 662 C C . GLY A 1 81 ? 29.960 -2.101 -37.043 1.00 82.50 81 GLY A C 1
ATOM 663 O O . GLY A 1 81 ? 29.063 -2.146 -36.206 1.00 82.50 81 GLY A O 1
ATOM 664 N N . ARG A 1 82 ? 29.961 -2.933 -38.096 1.00 86.44 82 ARG A N 1
ATOM 665 C CA . ARG A 1 82 ? 28.824 -3.810 -38.431 1.00 86.44 82 ARG A CA 1
ATOM 666 C C . ARG A 1 82 ? 28.528 -4.871 -37.375 1.00 86.44 82 ARG A C 1
ATOM 668 O O . ARG A 1 82 ? 27.371 -5.070 -37.030 1.00 86.44 82 ARG A O 1
ATOM 675 N N . ARG A 1 83 ? 29.557 -5.559 -36.868 1.00 87.44 83 ARG A N 1
ATOM 676 C CA . ARG A 1 83 ? 29.382 -6.628 -35.864 1.00 87.44 83 ARG A CA 1
ATOM 677 C C . ARG A 1 83 ? 28.813 -6.079 -34.556 1.00 87.44 83 ARG A C 1
ATOM 679 O O . ARG A 1 83 ? 27.856 -6.635 -34.035 1.00 87.44 83 ARG A O 1
ATOM 686 N N . SER A 1 84 ? 29.357 -4.961 -34.072 1.00 89.50 84 SER A N 1
ATOM 687 C CA . SER A 1 84 ? 28.868 -4.298 -32.859 1.00 89.50 84 SER A CA 1
ATOM 688 C C . SER A 1 84 ? 27.470 -3.702 -33.042 1.00 89.50 84 SER A C 1
ATOM 690 O O . SER A 1 84 ? 26.659 -3.789 -32.128 1.00 89.50 84 SER A O 1
ATOM 692 N N . GLY A 1 85 ? 27.151 -3.178 -34.231 1.00 88.88 85 GLY A N 1
ATOM 693 C CA . GLY A 1 85 ? 25.811 -2.673 -34.545 1.00 88.88 85 GLY A CA 1
ATOM 694 C C . GLY A 1 85 ? 24.755 -3.778 -34.636 1.00 88.88 85 GLY A C 1
ATOM 695 O O . GLY A 1 85 ? 23.661 -3.622 -34.106 1.00 88.88 85 GLY A O 1
ATOM 696 N N . LEU A 1 86 ? 25.088 -4.918 -35.252 1.00 89.25 86 LEU A N 1
ATOM 697 C CA . LEU A 1 86 ? 24.194 -6.081 -35.314 1.00 89.25 86 LEU A CA 1
ATOM 698 C C . LEU A 1 86 ? 23.959 -6.700 -33.935 1.00 89.25 86 LEU A C 1
ATOM 700 O O . LEU A 1 86 ? 22.836 -7.093 -33.640 1.00 89.25 86 LEU A O 1
ATOM 704 N N . LEU A 1 87 ? 24.989 -6.757 -33.087 1.00 91.06 87 LEU A N 1
ATOM 705 C CA . LEU A 1 87 ? 24.836 -7.202 -31.703 1.00 91.06 87 LEU A CA 1
ATOM 706 C C . LEU A 1 87 ? 23.822 -6.321 -30.958 1.00 91.06 87 LEU A C 1
ATOM 708 O O . LEU A 1 87 ? 22.859 -6.844 -30.406 1.00 91.06 87 LEU A O 1
ATOM 712 N N . ALA A 1 88 ? 23.986 -4.995 -31.011 1.00 91.38 88 ALA A N 1
ATOM 713 C CA . ALA A 1 88 ? 23.047 -4.057 -30.393 1.00 91.38 88 ALA A CA 1
ATOM 714 C C . ALA A 1 88 ? 21.618 -4.214 -30.947 1.00 91.38 88 ALA A C 1
ATOM 716 O O . ALA A 1 88 ? 20.650 -4.187 -30.188 1.00 91.38 88 ALA A O 1
ATOM 717 N N . MET A 1 89 ? 21.492 -4.431 -32.261 1.00 89.31 89 MET A N 1
ATOM 718 C CA . MET A 1 89 ? 20.211 -4.620 -32.948 1.00 89.31 89 MET A CA 1
ATOM 719 C C . MET A 1 89 ? 19.457 -5.870 -32.479 1.00 89.31 89 MET A C 1
ATOM 721 O O . MET A 1 89 ? 18.236 -5.823 -32.386 1.00 89.31 89 MET A O 1
ATOM 725 N N . TRP A 1 90 ? 20.154 -6.971 -32.187 1.00 91.00 90 TRP A N 1
ATOM 726 C CA . TRP A 1 90 ? 19.520 -8.220 -31.744 1.00 91.00 90 TRP A CA 1
ATOM 727 C C . TRP A 1 90 ? 19.272 -8.279 -30.240 1.00 91.00 90 TRP A C 1
ATOM 729 O O . TRP A 1 90 ? 18.276 -8.850 -29.803 1.00 91.00 90 TRP A O 1
ATOM 739 N N . VAL A 1 91 ? 20.149 -7.671 -29.442 1.00 95.69 91 VAL A N 1
ATOM 740 C CA . VAL A 1 91 ? 19.997 -7.655 -27.983 1.00 95.69 91 VAL A CA 1
ATOM 741 C C . VAL A 1 91 ? 18.848 -6.737 -27.551 1.00 95.69 91 VAL A C 1
ATOM 743 O O . VAL A 1 91 ? 18.136 -7.060 -26.602 1.00 95.69 91 VAL A O 1
ATOM 746 N N . LEU A 1 92 ? 18.620 -5.625 -28.259 1.00 95.12 92 LEU A N 1
ATOM 747 C CA . LEU A 1 92 ? 17.584 -4.657 -27.897 1.00 95.12 92 LEU A CA 1
ATOM 748 C C . LEU A 1 92 ? 16.161 -5.262 -27.857 1.00 95.12 92 LEU A C 1
ATOM 750 O O . LEU A 1 92 ? 15.509 -5.096 -26.828 1.00 95.12 92 LEU A O 1
ATOM 754 N N . PRO A 1 93 ? 15.654 -5.975 -28.886 1.00 95.62 93 PRO A N 1
ATOM 755 C CA . PRO A 1 93 ? 14.333 -6.603 -28.822 1.00 95.62 93 PRO A CA 1
ATOM 756 C C . PRO A 1 93 ? 14.186 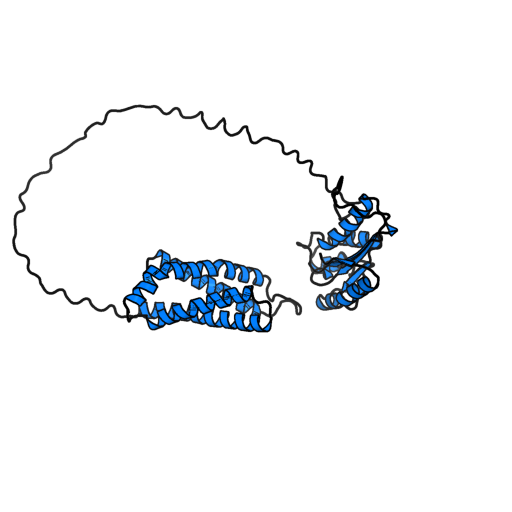-7.586 -27.661 1.00 95.62 93 PRO A C 1
ATOM 758 O O . PRO A 1 93 ? 13.151 -7.589 -27.002 1.00 95.62 93 PRO A O 1
ATOM 761 N N . ALA A 1 94 ? 15.223 -8.380 -27.374 1.00 96.19 94 ALA A N 1
ATOM 762 C CA . ALA A 1 94 ? 15.210 -9.311 -26.247 1.00 96.19 94 ALA A CA 1
ATOM 763 C C . ALA A 1 94 ? 15.117 -8.568 -24.902 1.00 96.19 94 ALA A C 1
ATOM 765 O O . ALA A 1 94 ? 14.316 -8.939 -24.045 1.00 96.19 94 ALA A O 1
ATOM 766 N N . MET A 1 95 ? 15.871 -7.476 -24.740 1.00 97.62 95 MET A N 1
ATOM 767 C CA . MET A 1 95 ? 15.811 -6.616 -23.554 1.00 97.62 95 MET A CA 1
ATOM 768 C C . MET A 1 95 ? 14.435 -5.955 -23.391 1.00 97.62 95 MET A C 1
ATOM 770 O O . MET A 1 95 ? 13.874 -5.972 -22.299 1.00 97.62 95 MET A O 1
ATOM 774 N N . VAL A 1 96 ? 13.855 -5.407 -24.462 1.00 97.50 96 VAL A N 1
ATOM 775 C CA . VAL A 1 96 ? 12.528 -4.764 -24.411 1.00 97.50 96 VAL A CA 1
ATOM 776 C C . VAL A 1 96 ? 11.431 -5.782 -24.098 1.00 97.50 96 VAL A C 1
ATOM 778 O O . VAL A 1 96 ? 10.601 -5.534 -23.227 1.00 97.50 96 VAL A O 1
ATOM 781 N N . MET A 1 97 ? 11.453 -6.940 -24.762 1.00 97.19 97 MET A N 1
ATOM 782 C CA . MET A 1 97 ? 10.470 -8.004 -24.553 1.00 97.19 97 MET A CA 1
ATOM 783 C C . MET A 1 97 ? 10.499 -8.511 -23.112 1.00 97.19 97 MET A C 1
ATOM 785 O O . MET A 1 97 ? 9.465 -8.590 -22.459 1.00 97.19 97 MET A O 1
ATOM 789 N N . THR A 1 98 ? 11.688 -8.803 -22.587 1.00 97.56 98 THR A N 1
ATOM 790 C CA . THR A 1 98 ? 11.836 -9.262 -21.199 1.00 97.56 98 THR A CA 1
ATOM 791 C C . THR A 1 98 ? 11.425 -8.188 -20.196 1.00 97.56 98 THR A C 1
ATOM 793 O O . THR A 1 98 ? 10.792 -8.518 -19.201 1.00 97.56 98 THR A O 1
ATOM 796 N N . GLY A 1 99 ? 11.679 -6.906 -20.480 1.00 96.25 99 GLY A N 1
ATOM 797 C CA . GLY A 1 99 ? 11.229 -5.797 -19.631 1.00 96.25 99 GLY A CA 1
ATOM 798 C C . GLY A 1 99 ? 9.706 -5.683 -19.551 1.00 96.25 99 GLY A C 1
ATOM 799 O O . GLY A 1 99 ? 9.164 -5.457 -18.472 1.00 96.25 99 GLY A O 1
ATOM 800 N N . TYR A 1 100 ? 9.010 -5.900 -20.672 1.00 96.06 100 TYR A N 1
ATOM 801 C CA . TYR A 1 100 ? 7.548 -5.976 -20.701 1.00 96.06 100 TYR A CA 1
ATOM 802 C C . TYR A 1 100 ? 7.027 -7.214 -19.958 1.00 96.06 100 TYR A C 1
ATOM 804 O O . TYR A 1 100 ? 6.121 -7.110 -19.135 1.00 96.06 100 TYR A O 1
ATOM 812 N N . LEU A 1 101 ? 7.635 -8.383 -20.186 1.00 96.12 101 LEU A N 1
ATOM 813 C CA . LEU A 1 101 ? 7.213 -9.636 -19.553 1.00 96.12 101 LEU A CA 1
ATOM 814 C C . LEU A 1 101 ? 7.387 -9.627 -18.030 1.00 96.12 101 LEU A C 1
ATOM 816 O O . LEU A 1 101 ? 6.540 -10.179 -17.336 1.00 96.12 101 LEU A O 1
ATOM 820 N N . VAL A 1 102 ? 8.408 -8.949 -17.493 1.00 95.56 102 VAL A N 1
ATOM 821 C CA . VAL A 1 102 ? 8.558 -8.757 -16.035 1.00 95.56 102 VAL A CA 1
ATOM 822 C C . VAL A 1 102 ? 7.344 -8.046 -15.414 1.00 95.56 102 VAL A C 1
ATOM 824 O O . VAL A 1 102 ? 7.062 -8.259 -14.241 1.00 95.56 102 VAL A O 1
ATOM 827 N N . GLN A 1 103 ? 6.608 -7.231 -16.176 1.00 93.00 103 GLN A N 1
ATOM 828 C CA . GLN A 1 103 ? 5.413 -6.528 -15.687 1.00 93.00 103 GLN A CA 1
ATOM 829 C C . GLN A 1 103 ? 4.117 -7.330 -15.872 1.00 93.00 103 GLN A C 1
ATOM 831 O O . GLN A 1 103 ? 3.119 -7.023 -15.227 1.00 93.00 103 GLN A O 1
ATOM 836 N N . ALA A 1 104 ? 4.115 -8.324 -16.762 1.00 93.81 104 ALA A N 1
ATOM 837 C CA . ALA A 1 104 ? 2.911 -9.051 -17.167 1.00 93.81 104 ALA A CA 1
ATOM 838 C C . ALA A 1 104 ? 2.827 -10.475 -16.593 1.00 93.81 104 ALA A C 1
ATOM 840 O O . ALA A 1 104 ? 1.735 -11.009 -16.414 1.00 93.81 104 ALA A O 1
ATOM 841 N N . VAL A 1 105 ? 3.967 -11.116 -16.334 1.00 94.38 105 VAL A N 1
ATOM 842 C CA . VAL A 1 105 ? 4.020 -12.489 -15.820 1.00 94.38 105 VAL A CA 1
ATOM 843 C C . VAL A 1 105 ? 3.705 -12.501 -14.324 1.00 94.38 105 VAL A C 1
ATOM 845 O O . VAL A 1 105 ? 4.270 -11.728 -13.564 1.00 94.38 105 VAL A O 1
ATOM 848 N N . THR A 1 106 ? 2.844 -13.418 -13.886 1.00 91.75 106 THR A N 1
ATOM 849 C CA . THR A 1 106 ? 2.482 -13.583 -12.465 1.00 91.75 106 THR A CA 1
ATOM 850 C C . THR A 1 106 ? 3.146 -14.793 -11.805 1.00 91.75 106 THR A C 1
ATOM 852 O O . THR A 1 106 ? 3.306 -14.820 -10.590 1.00 91.75 106 THR A O 1
ATOM 855 N N . HIS A 1 107 ? 3.566 -15.794 -12.588 1.00 93.81 107 HIS A N 1
ATOM 856 C CA . HIS A 1 107 ? 4.223 -16.995 -12.071 1.00 93.81 107 HIS A CA 1
ATOM 857 C C . HIS A 1 107 ? 5.650 -16.687 -11.586 1.00 93.81 107 HIS A C 1
ATOM 859 O O . HIS A 1 107 ? 6.507 -16.289 -12.380 1.00 93.81 107 HIS A O 1
ATOM 865 N N . GLU A 1 108 ? 5.931 -16.952 -10.308 1.00 86.00 108 GLU A N 1
ATOM 866 C CA . GLU A 1 108 ? 7.183 -16.583 -9.627 1.00 86.00 108 GLU A CA 1
ATOM 867 C C . GLU A 1 108 ? 8.441 -17.098 -10.343 1.00 86.00 108 GLU A C 1
ATOM 869 O O . GLU A 1 108 ? 9.349 -16.326 -10.654 1.00 86.00 108 GLU A O 1
ATOM 874 N N . GLY A 1 109 ? 8.472 -18.383 -10.711 1.00 91.00 109 GLY A N 1
ATOM 875 C CA . GLY A 1 109 ? 9.628 -18.956 -11.409 1.00 91.00 109 GLY A CA 1
ATOM 876 C C . GLY A 1 109 ? 9.911 -18.287 -12.760 1.00 91.00 109 GLY A C 1
ATOM 877 O O . GLY A 1 109 ? 11.066 -18.099 -13.137 1.00 91.00 109 GLY A O 1
ATOM 878 N N . TRP A 1 110 ? 8.867 -17.851 -13.471 1.00 93.81 110 TRP A N 1
ATOM 879 C CA . TRP A 1 110 ? 9.029 -17.178 -14.760 1.00 93.81 110 TRP A CA 1
ATOM 880 C C . TRP 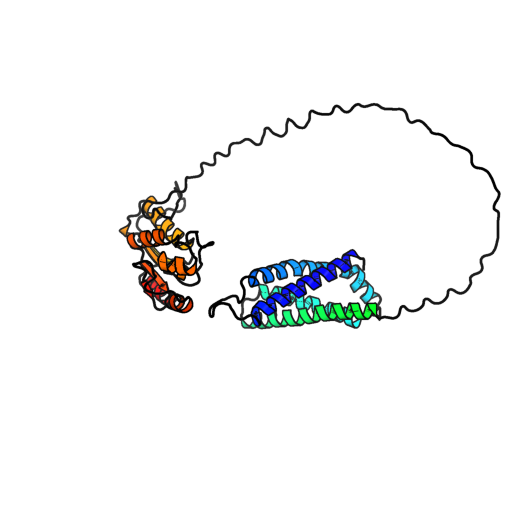A 1 110 ? 9.439 -15.720 -14.577 1.00 93.81 110 TRP A C 1
ATOM 882 O O . TRP A 1 110 ? 10.266 -15.230 -15.344 1.00 93.81 110 TRP A O 1
ATOM 892 N N . LEU A 1 111 ? 8.935 -15.049 -13.539 1.00 91.75 111 LEU A N 1
ATOM 893 C CA . LEU A 1 111 ? 9.371 -13.707 -13.160 1.00 91.75 111 LEU A CA 1
ATOM 894 C C . LEU A 1 111 ? 10.875 -13.655 -12.884 1.00 91.75 111 LEU A C 1
ATOM 896 O O . LEU A 1 111 ? 11.554 -12.763 -13.392 1.00 91.75 111 LEU A O 1
ATOM 900 N N . VAL A 1 112 ? 11.415 -14.631 -12.148 1.00 92.12 112 VAL A N 1
ATOM 901 C CA . VAL A 1 112 ? 12.857 -14.718 -11.865 1.00 92.12 112 VAL A CA 1
ATOM 902 C C . VAL A 1 112 ? 13.661 -14.878 -13.157 1.00 92.12 112 VAL A C 1
ATOM 904 O O . VAL A 1 112 ? 14.619 -14.135 -13.384 1.00 92.12 112 VAL A O 1
ATOM 907 N N . VAL A 1 113 ? 13.253 -15.794 -14.041 1.00 96.62 113 VAL A N 1
ATOM 908 C CA . VAL A 1 113 ? 13.927 -16.008 -15.334 1.00 96.62 113 VAL A CA 1
ATOM 909 C C . VAL A 1 113 ? 13.869 -14.747 -16.201 1.00 96.62 113 VAL A C 1
ATOM 911 O O . VAL A 1 113 ? 14.890 -14.338 -16.759 1.00 96.62 113 VAL A O 1
ATOM 914 N N . MET A 1 114 ? 12.707 -14.092 -16.296 1.00 96.88 114 MET A N 1
ATOM 915 C CA . MET A 1 114 ? 12.547 -12.856 -17.067 1.00 96.88 114 MET A CA 1
ATOM 916 C C . MET A 1 114 ? 13.386 -11.713 -16.492 1.00 96.88 114 MET A C 1
ATOM 918 O O . MET A 1 114 ? 14.040 -11.008 -17.258 1.00 96.88 114 MET A O 1
ATOM 922 N N . ALA A 1 115 ? 13.444 -11.565 -15.166 1.00 94.62 115 ALA A N 1
ATOM 923 C CA . ALA A 1 115 ? 14.243 -10.537 -14.506 1.00 94.62 115 ALA A CA 1
ATOM 924 C C . ALA A 1 115 ? 15.741 -10.707 -14.796 1.00 94.62 115 ALA A C 1
ATOM 926 O O . ALA A 1 115 ? 16.393 -9.760 -15.238 1.00 94.62 115 ALA A O 1
ATOM 927 N N . TRP A 1 116 ? 16.288 -11.914 -14.627 1.00 96.69 116 TRP A N 1
ATOM 928 C CA . TRP A 1 116 ? 17.698 -12.178 -14.934 1.00 96.69 116 TRP A CA 1
ATOM 929 C C . TRP A 1 116 ? 18.012 -12.032 -16.422 1.00 96.69 116 TRP A C 1
ATOM 931 O O . TRP A 1 116 ? 19.044 -11.463 -16.782 1.00 96.69 116 TRP A O 1
ATOM 941 N N . THR A 1 117 ? 17.102 -12.468 -17.296 1.00 97.31 117 THR A N 1
ATOM 942 C CA . THR A 1 117 ? 17.259 -12.280 -18.745 1.00 97.31 117 THR A CA 1
ATOM 943 C C . THR A 1 117 ? 17.253 -10.794 -19.107 1.00 97.31 117 THR A C 1
ATOM 945 O O . THR A 1 117 ? 18.080 -10.355 -19.908 1.00 97.31 117 THR A O 1
ATOM 948 N N . HIS A 1 118 ? 16.383 -9.994 -18.488 1.00 97.81 118 HIS A N 1
ATOM 949 C CA . HIS A 1 118 ? 16.325 -8.548 -18.687 1.00 97.81 118 HIS A CA 1
ATOM 950 C C . HIS A 1 118 ? 17.615 -7.854 -18.230 1.00 97.81 118 HIS A C 1
ATOM 952 O O . HIS A 1 118 ? 18.185 -7.055 -18.971 1.00 97.81 118 HIS A O 1
ATOM 958 N N . ILE A 1 119 ? 18.143 -8.221 -17.057 1.00 96.75 119 ILE A N 1
ATOM 959 C CA . ILE A 1 119 ? 19.415 -7.694 -16.534 1.00 96.75 119 ILE A CA 1
ATOM 960 C C . ILE A 1 119 ? 20.584 -8.054 -17.463 1.00 96.75 119 ILE A C 1
ATOM 962 O O . ILE A 1 119 ? 21.404 -7.193 -17.805 1.00 96.75 119 ILE A O 1
ATOM 966 N N . GLY A 1 120 ? 20.653 -9.313 -17.906 1.00 97.31 120 GLY A N 1
ATOM 967 C CA . GLY A 1 120 ? 21.710 -9.803 -18.790 1.00 97.31 120 GLY A CA 1
ATOM 968 C C . GLY A 1 120 ? 21.683 -9.131 -20.163 1.00 97.31 120 GLY A C 1
ATOM 969 O O . GLY A 1 120 ? 22.701 -8.620 -20.636 1.00 97.31 120 GLY A O 1
ATOM 970 N N . THR A 1 121 ? 20.508 -9.070 -20.791 1.00 97.56 121 THR A N 1
ATOM 971 C CA . THR A 1 121 ? 20.333 -8.419 -22.099 1.00 97.56 121 THR A CA 1
ATOM 972 C C . THR A 1 121 ? 20.503 -6.901 -22.015 1.00 97.56 121 THR A C 1
ATOM 974 O O . THR A 1 121 ? 21.131 -6.320 -22.897 1.00 97.56 121 THR A O 1
ATOM 977 N N . GLY A 1 122 ? 20.069 -6.251 -20.932 1.00 97.19 122 GLY A N 1
ATOM 978 C CA . GLY A 1 122 ? 20.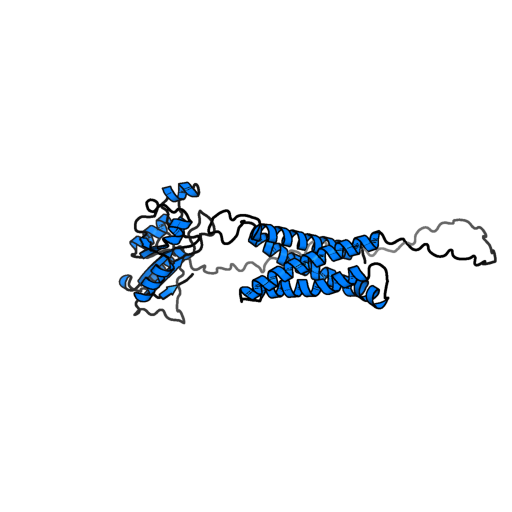323 -4.829 -20.683 1.00 97.19 122 GLY A CA 1
ATOM 979 C C . GLY A 1 122 ? 21.809 -4.498 -20.543 1.00 97.19 122 GLY A C 1
ATOM 980 O O . GLY A 1 122 ? 22.315 -3.579 -21.193 1.00 97.19 122 GLY A O 1
ATOM 981 N N . SER A 1 123 ? 22.546 -5.307 -19.779 1.00 96.38 123 SER A N 1
ATOM 982 C CA . SER A 1 123 ? 24.006 -5.185 -19.651 1.00 96.38 123 SER A CA 1
ATOM 983 C C . SER A 1 123 ? 24.711 -5.369 -20.998 1.00 96.38 123 SER A C 1
ATOM 985 O O . SER A 1 123 ? 25.568 -4.565 -21.378 1.00 96.38 123 SER A O 1
ATOM 987 N N . ALA A 1 124 ? 24.309 -6.391 -21.760 1.00 96.44 124 ALA A N 1
ATOM 988 C CA . ALA A 1 124 ? 24.844 -6.654 -23.091 1.00 96.44 124 ALA A CA 1
ATOM 989 C C . ALA A 1 124 ? 24.536 -5.514 -24.079 1.00 96.44 124 ALA A C 1
ATOM 991 O O . ALA A 1 124 ? 25.403 -5.143 -24.875 1.00 96.44 124 ALA A O 1
ATOM 992 N N . TYR A 1 125 ? 23.345 -4.910 -24.006 1.00 96.94 125 TYR A N 1
ATOM 993 C CA . TYR A 1 125 ? 22.968 -3.764 -24.831 1.00 96.94 125 TYR A CA 1
ATOM 994 C C . TYR A 1 125 ? 23.884 -2.565 -24.558 1.00 96.94 125 TYR A C 1
ATOM 996 O O . TYR A 1 125 ? 24.505 -2.051 -25.493 1.00 96.94 125 TYR A O 1
ATOM 1004 N N . LEU A 1 126 ? 24.059 -2.171 -23.293 1.00 95.69 126 LEU A N 1
ATOM 1005 C CA . LEU A 1 126 ? 24.932 -1.050 -22.923 1.00 95.69 126 LEU A CA 1
ATOM 1006 C C . LEU A 1 126 ? 26.385 -1.289 -23.358 1.00 95.69 126 LEU A C 1
ATOM 1008 O O . LEU A 1 126 ? 27.010 -0.407 -23.955 1.00 95.69 126 LEU A O 1
ATOM 1012 N N . ALA A 1 127 ? 26.905 -2.499 -23.138 1.00 95.38 127 ALA A N 1
ATOM 1013 C CA . ALA A 1 127 ? 28.243 -2.879 -23.581 1.00 95.38 127 ALA A CA 1
ATOM 1014 C C . ALA A 1 127 ? 28.381 -2.805 -25.112 1.00 95.38 127 ALA A C 1
ATOM 1016 O O . ALA A 1 127 ? 29.359 -2.253 -25.625 1.00 95.38 127 ALA A O 1
ATOM 1017 N N . SER A 1 128 ? 27.384 -3.304 -25.850 1.00 94.25 128 SER A N 1
ATOM 1018 C CA . SER A 1 128 ? 27.371 -3.265 -27.315 1.00 94.25 128 SER A CA 1
ATOM 1019 C C . SER A 1 128 ? 27.348 -1.832 -27.855 1.00 94.25 128 SER A C 1
ATOM 1021 O O . SER A 1 128 ? 28.075 -1.534 -28.803 1.00 94.25 128 SER A O 1
ATOM 1023 N N . LEU A 1 129 ? 26.607 -0.922 -27.211 1.00 93.62 129 LEU A N 1
ATOM 1024 C CA . LEU A 1 129 ? 26.523 0.488 -27.590 1.00 93.62 129 LEU A CA 1
ATOM 1025 C C . LEU A 1 129 ? 27.865 1.209 -27.383 1.00 93.62 129 LEU A C 1
ATOM 1027 O O . LEU A 1 129 ? 28.342 1.920 -28.273 1.00 93.62 129 LEU A O 1
ATOM 1031 N N . VAL A 1 130 ? 28.520 0.975 -26.240 1.00 93.69 130 VAL A N 1
ATOM 1032 C CA . VAL A 1 130 ? 29.862 1.507 -25.950 1.00 93.69 130 VAL A CA 1
ATOM 1033 C C . VAL A 1 130 ? 30.894 0.959 -26.934 1.00 93.69 130 VAL A C 1
ATOM 1035 O O . VAL A 1 130 ? 31.690 1.725 -27.483 1.00 93.69 130 VAL A O 1
ATOM 1038 N N . LEU A 1 131 ? 30.868 -0.347 -27.203 1.00 92.94 131 LEU A N 1
ATOM 1039 C CA . LEU A 1 131 ? 31.762 -0.982 -28.168 1.00 92.94 131 LEU A CA 1
ATOM 1040 C C . LEU A 1 131 ? 31.554 -0.414 -29.577 1.00 92.94 131 LEU A C 1
ATOM 1042 O O . LEU A 1 131 ? 32.522 -0.093 -30.265 1.00 92.94 131 LEU A O 1
ATOM 1046 N N . HIS A 1 132 ? 30.301 -0.251 -30.000 1.00 92.81 132 HIS A N 1
ATOM 1047 C CA . HIS A 1 132 ? 29.951 0.310 -31.300 1.00 92.81 132 HIS A CA 1
ATOM 1048 C C . HIS A 1 132 ? 30.499 1.727 -31.477 1.00 92.81 132 HIS A C 1
ATOM 1050 O O . HIS A 1 132 ? 31.124 2.033 -32.494 1.00 92.81 132 HIS A O 1
ATOM 1056 N N . HIS A 1 133 ? 30.371 2.561 -30.447 1.00 90.69 133 HIS A N 1
ATOM 1057 C CA . HIS A 1 133 ? 30.923 3.915 -30.429 1.00 90.69 133 HIS A CA 1
ATOM 1058 C C . HIS A 1 133 ? 32.446 3.955 -30.467 1.00 90.69 133 HIS A C 1
ATOM 1060 O O . HIS A 1 133 ? 33.022 4.758 -31.201 1.00 90.69 133 HIS A O 1
ATOM 1066 N N . ARG A 1 134 ? 33.108 3.076 -29.705 1.00 90.56 134 ARG A N 1
ATOM 1067 C CA . ARG A 1 134 ? 34.573 2.965 -29.711 1.00 90.56 134 ARG A CA 1
ATOM 1068 C C . ARG A 1 134 ? 35.087 2.569 -31.091 1.00 90.56 134 ARG A C 1
ATOM 1070 O O . ARG A 1 134 ? 35.949 3.263 -31.613 1.00 90.56 134 ARG A O 1
ATOM 1077 N N . VAL A 1 135 ? 34.506 1.535 -31.705 1.00 87.44 135 VAL A N 1
ATOM 1078 C CA . VAL A 1 135 ? 34.883 1.071 -33.054 1.00 87.44 135 VAL A CA 1
ATOM 1079 C C . VAL A 1 135 ? 34.719 2.177 -34.099 1.00 87.44 135 VAL A C 1
ATOM 1081 O O . VAL A 1 135 ? 35.555 2.309 -34.987 1.00 87.44 135 VAL A O 1
ATOM 1084 N N . PHE A 1 136 ? 33.676 3.003 -33.992 1.00 79.75 136 PHE A N 1
ATOM 1085 C CA . PHE A 1 136 ? 33.500 4.139 -34.898 1.00 79.75 136 PHE A CA 1
ATOM 1086 C C . PHE A 1 136 ? 34.494 5.276 -34.671 1.00 79.75 136 PHE A C 1
ATOM 1088 O O . PHE A 1 136 ? 34.856 5.955 -35.627 1.00 79.75 136 PHE A O 1
ATOM 1095 N N . ARG A 1 137 ? 34.936 5.499 -33.429 1.00 81.25 137 ARG A N 1
ATOM 1096 C CA . ARG A 1 137 ? 35.930 6.532 -33.110 1.00 81.25 137 ARG A CA 1
ATOM 1097 C C . ARG A 1 137 ? 37.357 6.141 -33.484 1.00 81.25 137 ARG A C 1
ATOM 1099 O O . ARG A 1 137 ? 38.150 7.032 -33.757 1.00 81.25 137 ARG A O 1
ATOM 1106 N N . THR A 1 138 ? 37.684 4.851 -33.471 1.00 74.62 138 THR A N 1
ATOM 1107 C CA . THR A 1 138 ? 39.042 4.351 -33.742 1.00 74.62 138 THR A CA 1
ATOM 1108 C C . THR A 1 138 ? 39.264 3.912 -35.188 1.00 74.62 138 THR A C 1
ATOM 1110 O O . THR A 1 138 ? 40.400 3.632 -35.563 1.00 74.62 138 THR A O 1
ATOM 1113 N N . ALA A 1 139 ? 38.215 3.843 -36.014 1.00 68.56 139 ALA A N 1
ATOM 1114 C CA . ALA A 1 139 ? 38.359 3.496 -37.421 1.00 68.56 139 ALA A CA 1
ATOM 1115 C C . ALA A 1 139 ? 39.169 4.581 -38.162 1.00 68.56 139 ALA A C 1
ATOM 1117 O O . ALA A 1 139 ? 38.765 5.748 -38.139 1.00 68.56 139 ALA A O 1
ATOM 1118 N N . PRO A 1 140 ? 40.286 4.231 -38.831 1.00 54.41 140 PRO A N 1
ATOM 1119 C CA . PRO A 1 140 ? 41.062 5.198 -39.595 1.00 54.41 140 PRO A CA 1
ATOM 1120 C C . PRO A 1 140 ? 40.179 5.792 -40.694 1.00 54.41 140 PRO A C 1
ATOM 1122 O O . PRO A 1 140 ? 39.549 5.057 -41.461 1.00 54.41 140 PRO A O 1
ATOM 1125 N N . MET A 1 141 ? 40.112 7.125 -40.766 1.00 50.69 141 MET A N 1
ATOM 1126 C CA . MET A 1 141 ? 39.498 7.790 -41.910 1.00 50.69 141 MET A CA 1
ATOM 1127 C C . MET A 1 141 ? 40.310 7.394 -43.139 1.00 50.69 141 MET A C 1
ATOM 1129 O O . MET A 1 141 ? 41.482 7.749 -43.245 1.00 50.69 141 MET A O 1
ATOM 1133 N N . ALA A 1 142 ? 39.713 6.611 -44.037 1.00 45.94 142 ALA A N 1
ATOM 1134 C CA . ALA A 1 142 ? 40.331 6.317 -45.317 1.00 45.94 142 ALA A CA 1
ATOM 1135 C C . ALA A 1 142 ? 40.644 7.656 -46.000 1.00 45.94 142 ALA A C 1
ATOM 1137 O O . ALA A 1 142 ? 39.735 8.447 -46.261 1.00 45.94 142 ALA A O 1
ATOM 1138 N N . VAL A 1 143 ? 41.934 7.917 -46.219 1.00 46.53 143 VAL A N 1
ATOM 1139 C CA . VAL A 1 143 ? 42.427 9.061 -46.985 1.00 46.53 143 VAL A CA 1
ATOM 1140 C C . VAL A 1 143 ? 41.692 9.058 -48.323 1.00 46.53 143 VAL A C 1
ATOM 1142 O O . VAL A 1 143 ? 41.709 8.059 -49.043 1.00 46.53 143 VAL A O 1
ATOM 1145 N N . ALA A 1 144 ? 40.988 10.150 -48.621 1.00 40.69 144 ALA A N 1
ATOM 1146 C CA . ALA A 1 144 ? 40.326 10.315 -49.905 1.00 40.69 144 ALA A CA 1
ATOM 1147 C C . ALA A 1 144 ? 41.380 10.221 -51.025 1.00 40.69 144 ALA A C 1
ATOM 1149 O O . ALA A 1 144 ? 42.444 10.830 -50.886 1.00 40.69 144 ALA A O 1
ATOM 1150 N N . PRO A 1 145 ? 41.130 9.486 -52.124 1.00 41.75 145 PRO A N 1
ATOM 1151 C CA . PRO A 1 145 ? 42.067 9.455 -53.237 1.00 41.75 145 PRO A CA 1
ATOM 1152 C C . PRO A 1 145 ? 42.233 10.877 -53.780 1.00 41.75 145 PRO A C 1
ATOM 1154 O O . PRO A 1 145 ? 41.249 11.593 -53.994 1.00 41.75 145 PRO A O 1
ATOM 1157 N N . SER A 1 146 ? 43.488 11.293 -53.957 1.00 42.81 146 SER A N 1
ATOM 1158 C CA . SER A 1 146 ? 43.851 12.571 -54.556 1.00 42.81 146 SER A CA 1
ATOM 1159 C C . SER A 1 146 ? 43.134 12.713 -55.897 1.00 42.81 146 SER A C 1
ATOM 1161 O O . SER A 1 146 ? 43.306 11.902 -56.807 1.00 42.81 146 SER A O 1
ATOM 1163 N N . ARG A 1 147 ? 42.286 13.740 -56.022 1.00 41.59 147 ARG A N 1
ATOM 1164 C CA . ARG A 1 147 ? 41.695 14.097 -57.312 1.00 41.59 147 ARG A CA 1
ATOM 1165 C C . ARG A 1 147 ? 42.826 14.501 -58.248 1.00 41.59 147 ARG A C 1
ATOM 1167 O O . ARG A 1 147 ? 43.428 15.561 -58.094 1.00 41.59 147 ARG A O 1
ATOM 1174 N N . GLY A 1 148 ? 43.112 13.613 -59.194 1.00 36.66 148 GLY A N 1
ATOM 1175 C CA . GLY A 1 148 ? 43.924 13.897 -60.359 1.00 36.66 148 GLY A CA 1
ATOM 1176 C C . GLY A 1 148 ? 43.364 15.104 -61.107 1.00 36.66 148 GLY A C 1
ATOM 1177 O O . GLY A 1 148 ? 42.173 15.186 -61.394 1.00 36.66 148 GLY A O 1
ATOM 1178 N N . ARG A 1 149 ? 44.281 16.035 -61.350 1.00 44.94 149 ARG A N 1
ATOM 1179 C CA . ARG A 1 149 ? 44.287 17.138 -62.310 1.00 44.94 149 ARG A CA 1
ATOM 1180 C C . ARG A 1 149 ? 43.269 16.957 -63.456 1.00 44.94 149 ARG A C 1
ATOM 1182 O O . ARG A 1 149 ? 43.460 16.102 -64.314 1.00 44.94 149 ARG A O 1
ATOM 1189 N N . VAL A 1 150 ? 42.246 17.810 -63.495 1.00 40.72 150 VAL A N 1
ATOM 1190 C CA . VAL A 1 150 ? 41.501 18.134 -64.720 1.00 40.72 150 VAL A CA 1
ATOM 1191 C C . VAL A 1 150 ? 41.792 19.599 -65.009 1.00 40.72 150 VAL A C 1
ATOM 1193 O O . VAL A 1 150 ? 41.625 20.453 -64.141 1.00 40.72 150 VAL A O 1
ATOM 1196 N N . ALA A 1 151 ? 42.366 19.842 -66.181 1.00 40.25 151 ALA A N 1
ATOM 1197 C CA . ALA A 1 151 ? 42.644 21.165 -66.704 1.00 40.25 151 ALA A CA 1
ATOM 1198 C C . ALA A 1 151 ? 41.352 21.747 -67.281 1.00 40.25 151 ALA A C 1
ATOM 1200 O O . ALA A 1 151 ? 40.727 21.082 -68.101 1.00 40.25 151 ALA A O 1
ATOM 1201 N N . ASP A 1 152 ? 41.018 22.981 -66.908 1.00 36.09 152 ASP A N 1
ATOM 1202 C CA . ASP A 1 152 ? 40.045 23.797 -67.631 1.00 36.09 152 ASP A CA 1
ATOM 1203 C C . ASP A 1 152 ? 40.762 25.026 -68.205 1.00 36.09 152 ASP A C 1
ATOM 1205 O O . ASP A 1 152 ? 41.531 25.677 -67.485 1.00 36.09 152 ASP A O 1
ATOM 1209 N N . PRO A 1 153 ? 40.566 25.339 -69.497 1.00 48.19 153 PRO A N 1
ATOM 1210 C CA . PRO A 1 153 ? 41.172 26.491 -70.129 1.00 48.19 153 PRO A CA 1
ATOM 1211 C C . PRO A 1 153 ? 40.222 27.700 -70.143 1.00 48.19 153 PRO A C 1
ATOM 1213 O O . PRO A 1 153 ? 39.003 27.585 -70.076 1.00 48.19 153 PRO A O 1
ATOM 1216 N N . VAL A 1 154 ? 40.850 28.848 -70.393 1.00 39.22 154 VAL A N 1
ATOM 1217 C CA . VAL A 1 154 ? 40.296 30.089 -70.954 1.00 39.22 154 VAL A CA 1
ATOM 1218 C C . VAL A 1 154 ? 39.760 31.137 -69.971 1.00 39.22 154 VAL A C 1
ATOM 1220 O O . VAL A 1 154 ? 38.637 31.133 -69.482 1.00 39.22 154 VAL A O 1
ATOM 1223 N N . SER A 1 155 ? 40.638 32.123 -69.820 1.00 40.47 155 SER A N 1
ATOM 1224 C CA . SER A 1 155 ? 40.449 33.529 -69.494 1.00 40.47 155 SER A CA 1
ATOM 1225 C C . SER A 1 155 ? 39.437 34.272 -70.380 1.00 40.47 155 SER A C 1
ATOM 1227 O O . SER A 1 155 ? 39.592 34.305 -71.599 1.00 40.47 155 SER A O 1
ATOM 1229 N N . ALA A 1 156 ? 38.519 35.004 -69.752 1.00 35.28 156 ALA A N 1
ATOM 1230 C CA . ALA A 1 156 ? 37.936 36.260 -70.241 1.00 35.28 156 ALA A CA 1
ATOM 1231 C C . ALA A 1 156 ? 37.346 36.959 -69.001 1.00 35.28 156 ALA A C 1
ATOM 1233 O O . ALA A 1 156 ? 36.466 36.418 -68.347 1.00 35.28 156 ALA A O 1
ATOM 1234 N N . GLY A 1 157 ? 37.948 38.019 -68.471 1.00 32.50 157 GLY A N 1
ATOM 1235 C CA . GLY A 1 157 ? 37.796 39.377 -68.985 1.00 32.50 157 GLY A CA 1
ATOM 1236 C C . GLY A 1 157 ? 37.163 40.228 -67.880 1.00 32.50 157 GLY A C 1
ATOM 1237 O O . GLY A 1 157 ? 35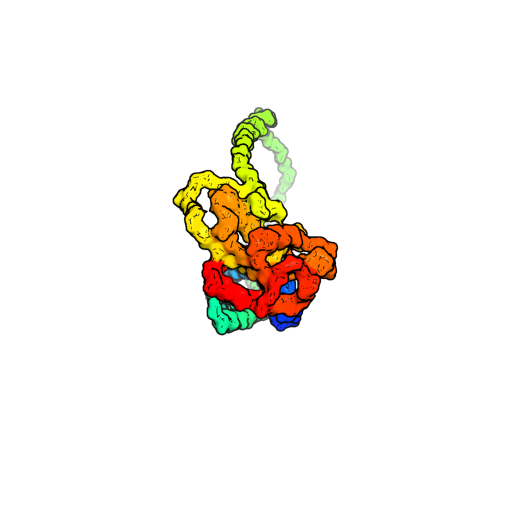.949 40.382 -67.834 1.00 32.50 157 GLY A O 1
ATOM 1238 N N . TYR A 1 158 ? 37.979 40.729 -66.948 1.00 33.34 158 TYR A N 1
ATOM 1239 C CA . TYR A 1 158 ? 37.548 41.725 -65.965 1.00 33.34 158 TYR A CA 1
ATOM 1240 C C . TYR A 1 158 ? 37.723 43.105 -66.595 1.00 33.34 158 TYR A C 1
ATOM 1242 O O . TYR A 1 158 ? 38.851 43.544 -66.809 1.00 33.34 158 TYR A O 1
ATOM 1250 N N . SER A 1 159 ? 36.610 43.772 -66.898 1.00 36.06 159 SER A N 1
ATOM 1251 C CA . SER A 1 159 ? 36.601 45.191 -67.239 1.00 36.06 159 SER A CA 1
ATOM 1252 C C . SER A 1 159 ? 35.919 45.958 -66.112 1.00 36.06 159 SER A C 1
ATOM 1254 O O . SER A 1 159 ? 34.821 45.630 -65.672 1.00 36.06 159 SER A O 1
ATOM 1256 N N . THR A 1 160 ? 36.646 46.948 -65.622 1.00 43.03 160 THR A N 1
ATOM 1257 C CA . THR A 1 160 ? 36.317 47.918 -64.581 1.00 43.03 160 THR A CA 1
ATOM 1258 C C . THR A 1 160 ? 35.069 48.742 -64.903 1.00 43.03 160 THR A C 1
ATOM 1260 O O . THR A 1 160 ? 34.976 49.254 -66.016 1.00 43.03 160 THR A O 1
ATOM 1263 N N . MET A 1 161 ? 34.198 48.991 -63.916 1.00 33.31 161 MET A N 1
ATOM 1264 C CA . MET A 1 161 ? 33.491 50.276 -63.776 1.00 33.31 161 MET A CA 1
ATOM 1265 C C . MET A 1 161 ? 32.903 50.465 -62.366 1.00 33.31 161 MET A C 1
ATOM 1267 O O . MET A 1 161 ? 32.703 49.518 -61.614 1.00 33.31 161 MET A O 1
ATOM 1271 N N . THR A 1 162 ? 32.749 51.738 -62.028 1.00 44.19 162 THR A N 1
ATOM 1272 C CA . THR A 1 162 ? 32.687 52.442 -60.737 1.00 44.19 162 THR A CA 1
ATOM 1273 C C . THR A 1 162 ? 31.403 52.272 -59.908 1.00 44.19 162 THR A C 1
ATOM 1275 O O . THR A 1 162 ? 30.397 51.796 -60.429 1.00 44.19 162 THR A O 1
ATOM 1278 N N . PRO A 1 163 ? 31.402 52.698 -58.624 1.00 49.09 163 PRO A N 1
ATOM 1279 C CA . PRO A 1 163 ? 30.217 52.686 -57.776 1.00 49.09 163 PRO A CA 1
ATOM 1280 C C . PRO A 1 163 ? 29.422 53.987 -57.948 1.00 49.09 163 PRO A C 1
ATOM 1282 O O . PRO A 1 163 ? 29.948 55.066 -57.685 1.00 49.09 163 PRO A O 1
ATOM 1285 N N . GLU A 1 164 ? 28.149 53.894 -58.332 1.00 36.28 164 GLU A N 1
ATOM 1286 C CA . GLU A 1 164 ? 27.224 55.026 -58.250 1.00 36.28 164 GLU A CA 1
ATOM 1287 C C . GLU A 1 164 ? 25.939 54.678 -57.499 1.00 36.28 164 GLU A C 1
ATOM 1289 O O . GLU A 1 164 ? 25.342 53.610 -57.639 1.00 36.28 164 GLU A O 1
ATOM 1294 N N . ALA A 1 165 ? 25.596 55.645 -56.655 1.00 41.88 165 ALA A N 1
ATOM 1295 C CA . ALA A 1 165 ? 24.457 55.799 -55.777 1.00 41.88 165 ALA A CA 1
ATOM 1296 C C . ALA A 1 165 ? 23.111 55.303 -56.328 1.00 41.88 165 ALA A C 1
ATOM 1298 O O . ALA A 1 165 ? 22.703 55.639 -57.439 1.00 41.88 165 ALA A O 1
ATOM 1299 N N . PHE A 1 166 ? 22.341 54.648 -55.456 1.00 35.41 166 PHE A N 1
ATOM 1300 C CA . PHE A 1 166 ? 20.886 54.678 -55.550 1.00 35.41 166 PHE A CA 1
ATOM 1301 C C . PHE A 1 166 ? 20.276 54.843 -54.155 1.00 35.41 166 PHE A C 1
ATOM 1303 O O . PHE A 1 166 ? 20.232 53.917 -53.345 1.00 35.41 166 PHE A O 1
ATOM 1310 N N . GLU A 1 167 ? 19.855 56.074 -53.885 1.00 41.22 167 GLU A N 1
ATOM 1311 C CA . GLU A 1 167 ? 19.032 56.487 -52.751 1.00 41.22 167 GLU A CA 1
ATOM 1312 C C . GLU A 1 167 ? 17.526 56.224 -53.029 1.00 41.22 167 GLU A C 1
ATOM 1314 O O . GLU A 1 167 ? 17.156 55.777 -54.118 1.00 41.22 167 GLU A O 1
ATOM 1319 N N . PRO A 1 168 ? 16.641 56.375 -52.025 1.00 45.34 168 PRO A N 1
ATOM 1320 C CA . PRO A 1 168 ? 15.590 55.410 -51.723 1.00 45.34 168 PRO A CA 1
ATOM 1321 C C . PRO A 1 168 ? 14.249 55.705 -52.404 1.00 45.34 168 PRO A C 1
ATOM 1323 O O . PRO A 1 168 ? 13.811 56.846 -52.538 1.00 45.34 168 PRO A O 1
ATOM 1326 N N . ARG A 1 169 ? 13.512 54.642 -52.749 1.00 37.03 169 ARG A N 1
ATOM 1327 C CA . ARG A 1 169 ? 12.130 54.759 -53.227 1.00 37.03 169 ARG A CA 1
ATOM 1328 C C . ARG A 1 169 ? 11.157 54.738 -52.050 1.00 37.03 169 ARG A C 1
ATOM 1330 O O . ARG A 1 169 ? 10.920 53.697 -51.439 1.00 37.03 169 ARG A O 1
ATOM 1337 N N . ALA A 1 170 ? 10.575 55.904 -51.786 1.00 41.09 170 ALA A N 1
ATOM 1338 C CA . ALA A 1 170 ? 9.436 56.108 -50.905 1.00 41.09 170 ALA A CA 1
ATOM 1339 C C . ALA A 1 170 ? 8.291 55.126 -51.214 1.00 41.09 170 ALA A C 1
ATOM 1341 O O . ALA A 1 170 ? 7.866 54.979 -52.365 1.00 41.09 170 ALA A O 1
ATOM 1342 N N . ARG A 1 171 ? 7.753 54.489 -50.168 1.00 41.47 171 ARG A N 1
ATOM 1343 C CA . ARG A 1 171 ? 6.404 53.920 -50.183 1.00 41.47 171 ARG A CA 1
ATOM 1344 C C . ARG A 1 171 ? 5.531 54.736 -49.244 1.00 41.47 171 ARG A C 1
ATOM 1346 O O . ARG A 1 171 ? 5.802 54.834 -48.052 1.00 41.47 171 ARG A O 1
ATOM 1353 N N . ASN A 1 172 ? 4.512 55.323 -49.857 1.00 41.41 172 ASN A N 1
ATOM 1354 C CA . ASN A 1 172 ? 3.497 56.157 -49.246 1.00 41.41 172 ASN A CA 1
ATOM 1355 C C . ASN A 1 172 ? 2.806 55.452 -48.081 1.00 41.41 172 ASN A C 1
ATOM 1357 O O . ASN A 1 172 ? 2.538 54.248 -48.117 1.00 41.41 172 ASN A O 1
ATOM 1361 N N . GLY A 1 173 ? 2.524 56.257 -47.062 1.00 42.62 173 GLY A N 1
ATOM 1362 C CA . GLY A 1 173 ? 1.825 55.853 -45.864 1.00 42.62 173 GLY A CA 1
ATOM 1363 C C . GLY A 1 173 ? 0.362 55.548 -46.141 1.00 42.62 173 GLY A C 1
ATOM 1364 O O . GLY A 1 173 ? -0.346 56.344 -46.747 1.00 42.62 173 GLY A O 1
ATOM 1365 N N . ASN A 1 174 ? -0.079 54.417 -45.603 1.00 40.59 174 ASN A N 1
ATOM 1366 C CA . ASN A 1 174 ? -1.435 54.271 -45.110 1.00 40.59 174 ASN A CA 1
ATOM 1367 C C . ASN A 1 174 ? -1.344 54.208 -43.588 1.00 40.59 174 ASN A C 1
ATOM 1369 O O . ASN A 1 174 ? -1.041 53.178 -42.989 1.00 40.59 174 ASN A O 1
ATOM 1373 N N . THR A 1 175 ? -1.557 55.366 -42.975 1.00 49.59 175 THR A N 1
ATOM 1374 C CA . THR A 1 175 ? -1.850 55.516 -41.558 1.00 49.59 175 THR A CA 1
ATOM 1375 C C . THR A 1 175 ? -3.220 54.908 -41.280 1.00 49.59 175 THR A C 1
ATOM 1377 O O . THR A 1 175 ? -4.246 55.521 -41.567 1.00 49.59 175 THR A O 1
ATOM 1380 N N . MET A 1 176 ? -3.247 53.717 -40.694 1.00 41.50 176 MET A N 1
ATOM 1381 C CA . MET A 1 176 ? -4.367 53.310 -39.854 1.00 41.50 176 MET A CA 1
ATOM 1382 C C . MET A 1 176 ? -3.852 53.225 -38.426 1.00 41.50 176 MET A C 1
ATOM 1384 O O . MET A 1 176 ? -3.123 52.309 -38.050 1.00 41.50 176 MET A O 1
ATOM 1388 N N . SER A 1 177 ? -4.206 54.248 -37.657 1.00 47.00 177 SER A N 1
ATOM 1389 C CA . SER A 1 177 ? -4.130 54.265 -36.207 1.00 47.00 177 SER A CA 1
ATOM 1390 C C . SER A 1 177 ? -4.894 53.062 -35.659 1.00 47.00 177 SER A C 1
ATOM 1392 O O . SER A 1 177 ? -6.091 52.910 -35.889 1.00 47.00 177 SER A O 1
ATOM 1394 N N . SER A 1 178 ? -4.204 52.193 -34.927 1.00 42.00 178 SER A N 1
ATOM 1395 C CA . SER A 1 178 ? -4.861 51.193 -34.098 1.00 42.00 178 SER A CA 1
ATOM 1396 C C . SER A 1 178 ? -5.395 51.883 -32.839 1.00 42.00 178 SER A C 1
ATOM 1398 O O . SER A 1 178 ? -4.603 52.415 -32.052 1.00 42.00 178 SER A O 1
ATOM 1400 N N . PRO A 1 179 ? -6.715 51.889 -32.585 1.00 41.78 179 PRO A N 1
ATOM 1401 C CA . PRO A 1 179 ? -7.184 52.111 -31.236 1.00 41.78 179 PRO A CA 1
ATOM 1402 C C . PRO A 1 179 ? -6.803 50.871 -30.426 1.00 41.78 179 PRO A C 1
ATOM 1404 O O . PRO A 1 179 ? -7.354 49.779 -30.569 1.00 41.78 179 PRO A O 1
ATOM 1407 N N . ARG A 1 180 ? -5.787 51.060 -29.584 1.00 50.97 180 ARG A N 1
ATOM 1408 C CA . ARG A 1 180 ? -5.598 50.285 -28.361 1.00 50.97 180 ARG A CA 1
ATOM 1409 C C . ARG A 1 180 ? -6.918 50.271 -27.576 1.00 50.97 180 ARG A C 1
ATOM 1411 O O . ARG A 1 180 ? -7.693 51.220 -27.647 1.00 50.97 180 ARG A O 1
ATOM 1418 N N . SER A 1 181 ? -7.095 49.216 -26.778 1.00 56.19 181 SER A N 1
ATOM 1419 C CA . SER A 1 181 ? -8.057 49.099 -25.670 1.00 56.19 181 SER A CA 1
ATOM 1420 C C . SER A 1 181 ? -9.543 49.175 -26.035 1.00 56.19 181 SER A C 1
ATOM 1422 O O . SER A 1 181 ? -10.095 50.264 -26.058 1.00 56.19 181 SER A O 1
ATOM 1424 N N . THR A 1 182 ? -10.197 48.024 -26.259 1.00 49.97 182 THR A N 1
ATOM 1425 C CA . THR A 1 182 ? -11.647 47.780 -25.990 1.00 49.97 182 THR A CA 1
ATOM 1426 C C . THR A 1 182 ? -12.098 46.352 -26.366 1.00 49.97 182 THR A C 1
ATOM 1428 O O . THR A 1 182 ? -13.221 46.140 -26.798 1.00 49.97 182 THR A O 1
ATOM 1431 N N . LEU A 1 183 ? -11.255 45.323 -26.203 1.00 46.25 183 LEU A N 1
ATOM 1432 C CA . LEU A 1 183 ? -11.676 43.924 -26.446 1.00 46.25 183 LEU A CA 1
ATOM 1433 C C . LEU A 1 183 ? -11.208 42.932 -25.371 1.00 46.25 183 LEU A C 1
ATOM 1435 O O . LEU A 1 183 ? -11.244 41.724 -25.573 1.00 46.25 183 LEU A O 1
ATOM 1439 N N . THR A 1 184 ? -10.834 43.440 -24.195 1.00 48.44 184 THR A N 1
ATOM 1440 C CA . THR A 1 184 ? -10.405 42.633 -23.036 1.00 48.44 184 THR A CA 1
ATOM 1441 C C . THR A 1 184 ? -11.337 42.795 -21.830 1.00 48.44 184 THR A C 1
ATOM 1443 O O . THR A 1 184 ? -10.922 42.571 -20.700 1.00 48.44 184 THR A O 1
ATOM 1446 N N . ALA A 1 185 ? -12.588 43.218 -22.045 1.00 49.03 185 ALA A N 1
ATOM 1447 C CA . ALA A 1 185 ? -13.543 43.488 -20.960 1.00 49.03 185 ALA A CA 1
ATOM 1448 C C . ALA A 1 185 ? -14.892 42.752 -21.088 1.00 49.03 185 ALA A C 1
ATOM 1450 O O . ALA A 1 185 ? -15.751 42.931 -20.234 1.00 49.03 185 ALA A O 1
ATOM 1451 N N . LEU A 1 186 ? -15.085 41.896 -22.103 1.00 47.66 186 LEU A N 1
ATOM 1452 C CA . LEU A 1 186 ? -16.356 41.177 -22.310 1.00 47.66 186 LEU A CA 1
ATOM 1453 C C . LEU A 1 186 ? -16.227 39.642 -22.341 1.00 47.66 186 LEU A C 1
ATOM 1455 O O . LEU A 1 186 ? -17.132 38.958 -22.803 1.00 47.66 186 LEU A O 1
ATOM 1459 N N . LEU A 1 187 ? -15.115 39.095 -21.832 1.00 46.06 187 LEU A N 1
ATOM 1460 C CA . LEU A 1 187 ? -14.891 37.643 -21.702 1.00 46.06 187 LEU A CA 1
ATOM 1461 C C . LEU A 1 187 ? -14.632 37.191 -20.251 1.00 46.06 187 LEU A C 1
ATOM 1463 O O . LEU A 1 187 ? -14.133 36.095 -20.021 1.00 46.06 187 LEU A O 1
ATOM 1467 N N . LEU A 1 188 ? -14.951 38.041 -19.268 1.00 50.22 188 LEU A N 1
ATOM 1468 C CA . LEU A 1 188 ? -14.671 37.813 -17.841 1.00 50.22 188 LEU A CA 1
ATOM 1469 C C . LEU A 1 188 ? -15.923 37.838 -16.945 1.00 50.22 188 LEU A C 1
ATOM 1471 O O . LEU A 1 188 ? -15.797 37.802 -15.728 1.00 50.22 188 LEU A O 1
ATOM 1475 N N . ALA A 1 189 ? -17.127 37.853 -17.526 1.00 50.88 189 ALA A N 1
ATOM 1476 C CA . ALA A 1 189 ? -18.389 37.944 -16.778 1.00 50.88 189 ALA A CA 1
ATOM 1477 C C . ALA A 1 189 ? -19.283 36.684 -16.851 1.00 50.88 189 ALA A C 1
ATOM 1479 O O . ALA A 1 189 ? -20.428 36.733 -16.421 1.00 50.88 189 ALA A O 1
ATOM 1480 N N . VAL A 1 190 ? -18.783 35.548 -17.366 1.00 52.34 190 VAL A N 1
ATOM 1481 C CA . VAL A 1 190 ? -19.564 34.288 -17.501 1.00 52.34 190 VAL A CA 1
ATOM 1482 C C . VAL A 1 190 ? -19.018 33.139 -16.627 1.00 52.34 190 VAL A C 1
ATOM 1484 O O . VAL A 1 190 ? -19.454 32.003 -16.742 1.00 52.34 190 VAL A O 1
ATOM 1487 N N . LEU A 1 191 ? -18.098 33.406 -15.692 1.00 54.09 191 LEU A N 1
ATOM 1488 C CA . LEU A 1 191 ? -17.539 32.370 -14.799 1.00 54.09 191 LEU A CA 1
ATOM 1489 C C . LEU A 1 191 ? -17.878 32.545 -13.311 1.00 54.09 191 LEU A C 1
ATOM 1491 O O . LEU A 1 191 ? -17.253 31.919 -12.464 1.00 54.09 191 LEU A O 1
ATOM 1495 N N . ALA A 1 192 ? -18.895 33.339 -12.979 1.00 51.38 192 ALA A N 1
ATOM 1496 C CA . ALA A 1 192 ? -19.412 33.428 -11.614 1.00 51.38 192 ALA A CA 1
ATOM 1497 C C . ALA A 1 192 ? -20.796 32.772 -11.510 1.00 51.38 192 ALA A C 1
ATOM 1499 O O . ALA A 1 192 ? -21.779 33.420 -11.165 1.00 51.38 192 ALA A O 1
ATOM 1500 N N . ILE A 1 193 ? -20.875 31.473 -11.810 1.00 56.97 193 ILE A N 1
ATOM 1501 C CA . ILE A 1 193 ? -21.880 30.640 -11.145 1.00 56.97 193 ILE A CA 1
ATOM 1502 C C . ILE A 1 193 ? -21.257 30.325 -9.785 1.00 56.97 193 ILE A C 1
ATOM 1504 O O . ILE A 1 193 ? -20.229 29.641 -9.762 1.00 56.97 193 ILE A O 1
ATOM 1508 N N . PRO A 1 194 ? -21.790 30.815 -8.651 1.00 50.38 194 PRO A N 1
ATOM 1509 C CA . PRO A 1 194 ? -21.415 30.228 -7.384 1.00 50.38 194 PRO A CA 1
ATOM 1510 C C . PRO A 1 194 ? -21.903 28.785 -7.459 1.00 50.38 194 PRO A C 1
ATOM 1512 O O . PRO A 1 194 ? -23.101 28.513 -7.430 1.00 50.38 194 PRO A O 1
ATOM 1515 N N . ALA A 1 195 ? -20.970 27.853 -7.629 1.00 46.12 195 ALA A N 1
ATOM 1516 C CA . ALA A 1 195 ? -21.215 26.463 -7.324 1.00 46.12 195 ALA A CA 1
ATOM 1517 C C . ALA A 1 195 ? -21.434 26.391 -5.810 1.00 46.12 195 ALA A C 1
ATOM 1519 O O . ALA A 1 195 ? -20.536 26.038 -5.053 1.00 46.12 195 ALA A O 1
ATOM 1520 N N . SER A 1 196 ? -22.635 26.736 -5.352 1.00 48.53 196 SER A N 1
ATOM 1521 C CA . SER A 1 196 ? -23.168 26.201 -4.110 1.00 48.53 196 SER A CA 1
ATOM 1522 C C . SER A 1 196 ? -23.499 24.737 -4.382 1.00 48.53 196 SER A C 1
ATOM 1524 O O . SER A 1 196 ? -24.657 24.332 -4.445 1.00 48.53 196 SER A O 1
ATOM 1526 N N . ALA A 1 197 ? -22.453 23.937 -4.607 1.00 44.53 197 ALA A N 1
ATOM 1527 C CA . ALA A 1 197 ? -22.515 22.546 -4.236 1.00 44.53 197 ALA A CA 1
ATOM 1528 C C . ALA A 1 197 ? -22.809 22.587 -2.740 1.00 44.53 197 ALA A C 1
ATOM 1530 O O . ALA A 1 197 ? -21.985 23.059 -1.956 1.00 44.53 197 ALA A O 1
ATOM 1531 N N . GLN A 1 198 ? -24.024 22.195 -2.369 1.00 43.66 198 GLN A N 1
ATOM 1532 C CA . GLN A 1 198 ? -24.363 21.873 -0.998 1.00 43.66 198 GLN A CA 1
ATOM 1533 C C . GLN A 1 198 ? -23.400 20.747 -0.619 1.00 43.66 198 GLN A C 1
ATOM 1535 O O . GLN A 1 198 ? -23.616 19.580 -0.937 1.00 43.66 198 GLN A O 1
ATOM 1540 N N . GLN A 1 199 ? -22.241 21.117 -0.085 1.00 47.69 199 GLN A N 1
ATOM 1541 C CA . GLN A 1 199 ? -21.249 20.176 0.378 1.00 47.69 199 GLN A CA 1
ATOM 1542 C C . GLN A 1 199 ? -21.893 19.562 1.609 1.00 47.69 199 GLN A C 1
ATOM 1544 O O . GLN A 1 199 ? -21.871 20.174 2.674 1.00 47.69 199 GLN A O 1
ATOM 1549 N N . ALA A 1 200 ? -22.580 18.429 1.421 1.00 55.72 200 ALA A N 1
ATOM 1550 C CA . ALA A 1 200 ? -23.174 17.664 2.504 1.00 55.72 200 ALA A CA 1
ATOM 1551 C C . ALA A 1 200 ? -22.119 17.588 3.607 1.00 55.72 200 ALA A C 1
ATOM 1553 O O . ALA A 1 200 ? -20.997 17.128 3.378 1.00 55.72 200 ALA A O 1
ATOM 1554 N N . GLN A 1 201 ? -22.409 18.214 4.742 1.00 61.84 201 GLN A N 1
ATOM 1555 C CA . GLN A 1 201 ? -21.381 18.515 5.718 1.00 61.84 201 GLN A CA 1
ATOM 1556 C C . GLN A 1 201 ? -21.018 17.199 6.394 1.00 61.84 201 GLN A C 1
ATOM 1558 O O . GLN A 1 201 ? -21.826 16.607 7.102 1.00 61.84 201 GLN A O 1
ATOM 1563 N N . ARG A 1 202 ? -19.822 16.689 6.090 1.00 77.56 202 ARG A N 1
ATOM 1564 C CA . ARG A 1 202 ? -19.359 15.411 6.620 1.00 77.56 202 ARG A CA 1
ATOM 1565 C C . ARG A 1 202 ? -19.201 15.551 8.134 1.00 77.56 202 ARG A C 1
ATOM 1567 O O . ARG A 1 202 ? -18.390 16.361 8.577 1.00 77.56 202 ARG A O 1
ATOM 1574 N N . ALA A 1 203 ? -19.956 14.780 8.907 1.00 84.88 203 ALA A N 1
ATOM 1575 C CA . ALA A 1 203 ? -19.992 14.883 10.366 1.00 84.88 203 ALA A CA 1
ATOM 1576 C C . ALA A 1 203 ? -19.577 13.561 11.020 1.00 84.88 203 ALA A C 1
ATOM 1578 O O . ALA A 1 203 ? -19.846 12.490 10.475 1.00 84.88 203 ALA A O 1
ATOM 1579 N N . THR A 1 204 ? -18.884 13.632 12.158 1.00 90.44 204 THR A N 1
ATOM 1580 C CA . THR A 1 204 ? -18.609 12.472 13.023 1.00 90.44 204 THR A CA 1
ATOM 1581 C C . THR A 1 204 ? -19.798 12.195 13.949 1.00 90.44 204 THR A C 1
ATOM 1583 O O . THR A 1 204 ? -20.734 12.992 14.032 1.00 90.44 204 THR A O 1
ATOM 1586 N N . GLY A 1 205 ? -19.773 11.053 14.638 1.00 92.25 205 GLY A N 1
ATOM 1587 C CA . GLY A 1 205 ? -20.862 10.586 15.491 1.00 92.25 205 GLY A CA 1
ATOM 1588 C C . GLY A 1 205 ? -21.970 9.827 14.742 1.00 92.25 205 GLY A C 1
ATOM 1589 O O . GLY A 1 205 ? -21.933 9.709 13.517 1.00 92.25 205 GLY A O 1
ATOM 1590 N N . PRO A 1 206 ? -22.958 9.274 15.472 1.00 93.50 206 PRO A N 1
ATOM 1591 C CA . PRO A 1 206 ? -23.179 9.463 16.909 1.00 93.50 206 PRO A CA 1
ATOM 1592 C C . PRO A 1 206 ? -22.345 8.543 17.818 1.00 93.50 206 PRO A C 1
ATOM 1594 O O . PRO A 1 206 ? -22.263 8.811 19.013 1.00 93.50 206 PRO A O 1
ATOM 1597 N N . VAL A 1 207 ? -21.724 7.484 17.285 1.00 96.62 207 VAL A N 1
ATOM 1598 C CA . VAL A 1 207 ? -21.041 6.454 18.092 1.00 96.62 207 VAL A CA 1
ATOM 1599 C C . VAL A 1 207 ? -19.591 6.837 18.382 1.00 96.62 207 VAL A C 1
ATOM 1601 O O . VAL A 1 207 ? -19.168 6.814 19.531 1.00 96.62 207 VAL A O 1
ATOM 1604 N N . ILE A 1 208 ? -18.847 7.213 17.343 1.00 97.88 208 ILE A N 1
ATOM 1605 C CA . ILE A 1 208 ? -17.433 7.589 17.407 1.00 97.88 208 ILE A CA 1
ATOM 1606 C C . ILE A 1 208 ? -17.312 9.066 17.038 1.00 97.88 208 ILE A C 1
ATOM 1608 O O . ILE A 1 208 ? -17.740 9.474 15.956 1.00 97.88 208 ILE A O 1
ATOM 1612 N N . GLN A 1 209 ? -16.746 9.871 17.931 1.00 97.06 209 GLN A N 1
ATOM 1613 C CA . GLN A 1 209 ? -16.671 11.330 17.808 1.00 97.06 209 GLN A CA 1
ATOM 1614 C C . GLN A 1 209 ? -15.320 11.789 17.250 1.00 97.06 209 GLN A C 1
ATOM 1616 O O . GLN A 1 209 ? -15.252 12.757 16.493 1.00 97.06 209 GLN A O 1
ATOM 1621 N N . SER A 1 210 ? -14.252 11.078 17.609 1.00 94.69 210 SER A N 1
ATOM 1622 C CA . SER A 1 210 ? -12.861 11.338 17.217 1.00 94.69 210 SER A CA 1
ATOM 1623 C C . SER A 1 210 ? -12.549 11.041 15.748 1.00 94.69 210 SER A C 1
ATOM 1625 O O . SER A 1 210 ? -11.546 11.518 15.220 1.00 94.69 210 SER A O 1
ATOM 1627 N N . GLY A 1 211 ? -13.414 10.288 15.072 1.00 94.19 211 GLY A N 1
ATOM 1628 C CA . GLY A 1 211 ? -13.263 9.910 13.676 1.00 94.19 211 GLY A CA 1
ATOM 1629 C C . GLY A 1 211 ? -14.584 9.447 13.083 1.00 94.19 211 GLY A C 1
ATOM 1630 O O . GLY A 1 211 ? -15.661 9.637 13.644 1.00 94.19 211 GLY A O 1
ATOM 1631 N N . GLY A 1 212 ? -14.513 8.831 11.914 1.00 93.94 212 GLY A N 1
ATOM 1632 C CA . GLY A 1 212 ? -15.672 8.195 11.320 1.00 93.94 212 GLY A CA 1
ATOM 1633 C C . GLY A 1 212 ? -16.640 9.162 10.655 1.00 93.94 212 GLY A C 1
ATOM 1634 O O . GLY A 1 212 ? -17.840 8.932 10.724 1.00 93.94 212 GLY A O 1
ATOM 1635 N N . ALA A 1 213 ? -16.157 10.248 10.043 1.00 90.69 213 ALA A N 1
ATOM 1636 C CA . ALA A 1 213 ? -17.049 11.237 9.448 1.00 90.69 213 ALA A CA 1
ATOM 1637 C C . ALA A 1 213 ? -17.852 10.633 8.274 1.00 90.69 213 ALA A C 1
ATOM 1639 O O . ALA A 1 213 ? -17.273 10.002 7.374 1.00 90.69 213 ALA A O 1
ATOM 1640 N N . VAL A 1 214 ? -19.166 10.845 8.257 1.00 90.12 214 VAL A N 1
ATOM 1641 C CA . VAL A 1 214 ? -20.123 10.275 7.293 1.00 90.12 214 VAL A CA 1
ATOM 1642 C C . VAL A 1 214 ? -20.942 11.369 6.610 1.00 90.12 214 VAL A C 1
ATOM 1644 O O . VAL A 1 214 ? -20.960 12.515 7.055 1.00 90.12 214 VAL A O 1
ATOM 1647 N N . PHE A 1 215 ? -21.575 11.011 5.497 1.00 87.88 215 PHE A N 1
ATOM 1648 C CA . PHE A 1 215 ? -22.558 11.843 4.810 1.00 87.88 215 PHE A CA 1
ATOM 1649 C C . PHE A 1 215 ? -23.941 11.239 5.031 1.00 87.88 215 PHE A C 1
ATOM 1651 O O . PHE A 1 215 ? -24.066 10.015 5.107 1.00 87.88 215 PHE A O 1
ATOM 1658 N N . GLU A 1 216 ? -24.963 12.085 5.091 1.00 85.31 216 GLU A N 1
ATOM 1659 C CA . GLU A 1 216 ? -26.343 11.625 4.988 1.00 85.31 216 GLU A CA 1
ATOM 1660 C C . GLU A 1 216 ? -26.612 11.171 3.549 1.00 85.31 216 GLU A C 1
ATOM 1662 O O . GLU A 1 216 ? -26.272 11.870 2.591 1.00 85.31 216 GLU A O 1
ATOM 1667 N N . VAL A 1 217 ? -27.188 9.980 3.402 1.00 86.31 217 VAL A N 1
ATOM 1668 C CA . VAL A 1 217 ? -27.605 9.428 2.112 1.00 86.31 217 VAL A CA 1
ATOM 1669 C C . VAL A 1 217 ? -29.122 9.335 2.138 1.00 86.31 217 VAL A C 1
ATOM 1671 O O . VAL A 1 217 ? -29.680 8.408 2.724 1.00 86.31 217 VAL A O 1
ATOM 1674 N N . SER A 1 218 ? -29.786 10.319 1.537 1.00 84.94 218 SER A N 1
ATOM 1675 C CA . SER A 1 218 ? -31.229 10.285 1.332 1.00 84.94 218 SER A CA 1
ATOM 1676 C C . SER A 1 218 ? -31.563 9.403 0.126 1.00 84.94 218 SER A C 1
ATOM 1678 O O . SER A 1 218 ? -30.941 9.530 -0.924 1.00 84.94 218 SER A O 1
ATOM 1680 N N . ASP A 1 219 ? -32.551 8.521 0.292 1.00 86.69 219 ASP A N 1
ATOM 1681 C CA . ASP A 1 219 ? -33.137 7.688 -0.772 1.00 86.69 219 ASP A CA 1
ATOM 1682 C C . ASP A 1 219 ? -32.147 6.763 -1.525 1.00 86.69 219 ASP A C 1
ATOM 1684 O O . ASP A 1 219 ? -31.933 6.909 -2.728 1.00 86.69 219 ASP A O 1
ATOM 1688 N N . PRO A 1 220 ? -31.486 5.808 -0.837 1.00 89.81 220 PRO A N 1
ATOM 1689 C CA . PRO A 1 220 ? -30.597 4.864 -1.507 1.00 89.81 220 PRO A CA 1
ATOM 1690 C C . PRO A 1 220 ? -31.381 3.832 -2.341 1.00 89.81 220 PRO A C 1
ATOM 1692 O O . PRO A 1 220 ? -32.135 3.030 -1.790 1.00 89.81 220 PRO A O 1
ATOM 1695 N N . ASP A 1 221 ? -31.099 3.756 -3.647 1.00 95.56 221 ASP A N 1
ATOM 1696 C CA . ASP A 1 221 ? -31.648 2.724 -4.555 1.00 95.56 221 ASP A CA 1
ATOM 1697 C C . ASP A 1 221 ? -31.273 1.286 -4.141 1.00 95.56 221 ASP A C 1
ATOM 1699 O O . ASP A 1 221 ? -31.946 0.316 -4.499 1.00 95.56 221 ASP A O 1
ATOM 1703 N N . PHE A 1 222 ? -30.181 1.136 -3.383 1.00 93.00 222 PHE A N 1
ATOM 1704 C CA . PHE A 1 222 ? -29.801 -0.109 -2.723 1.00 93.00 222 PHE A CA 1
ATOM 1705 C C . PHE A 1 222 ? -30.075 0.016 -1.215 1.00 93.00 222 PHE A C 1
ATOM 1707 O O . PHE A 1 222 ? -29.247 0.579 -0.491 1.00 93.00 222 PHE A O 1
ATOM 1714 N N . PRO A 1 223 ? -31.230 -0.466 -0.724 1.00 90.00 223 PRO A N 1
ATOM 1715 C CA . PRO A 1 223 ? -31.668 -0.180 0.633 1.00 90.00 223 PRO A CA 1
ATOM 1716 C C . PRO A 1 223 ? -30.832 -0.921 1.680 1.00 90.00 223 PRO A C 1
ATOM 1718 O O . PRO A 1 223 ? -30.542 -2.115 1.558 1.00 90.00 223 PRO A O 1
ATOM 1721 N N . THR A 1 224 ? -30.508 -0.218 2.765 1.00 91.94 224 THR A N 1
ATOM 1722 C CA . THR A 1 224 ? -29.894 -0.816 3.953 1.00 91.94 224 THR A CA 1
ATOM 1723 C C . THR A 1 224 ? -30.883 -1.757 4.635 1.00 91.94 224 THR A C 1
ATOM 1725 O O . THR A 1 224 ? -32.027 -1.398 4.919 1.00 91.94 224 THR A O 1
ATOM 1728 N N . ARG A 1 225 ? -30.441 -2.979 4.934 1.00 94.12 225 ARG A N 1
ATOM 1729 C CA . ARG A 1 225 ? -31.266 -3.984 5.604 1.00 94.12 225 ARG A CA 1
ATOM 1730 C C . ARG A 1 225 ? -31.291 -3.776 7.117 1.00 94.12 225 ARG A C 1
ATOM 1732 O O . ARG A 1 225 ? -30.374 -4.159 7.831 1.00 94.12 225 ARG A O 1
ATOM 1739 N N . MET A 1 226 ? -32.385 -3.210 7.611 1.00 93.25 226 MET A N 1
ATOM 1740 C CA . MET A 1 226 ? -32.546 -2.842 9.026 1.00 93.25 226 MET A CA 1
ATOM 1741 C C . MET A 1 226 ? -32.724 -4.041 9.978 1.00 93.25 226 MET A C 1
ATOM 1743 O O . MET A 1 226 ? -32.620 -3.899 11.197 1.00 93.25 226 MET A O 1
ATOM 1747 N N . ASP A 1 227 ? -33.022 -5.221 9.436 1.00 93.00 227 ASP A N 1
ATOM 1748 C CA . ASP A 1 227 ? -33.312 -6.462 10.158 1.00 93.00 227 ASP A CA 1
ATOM 1749 C C . ASP A 1 227 ? -32.086 -7.365 10.370 1.00 93.00 227 ASP A C 1
ATOM 1751 O O . ASP A 1 227 ? -32.185 -8.365 11.078 1.00 93.00 227 ASP A O 1
ATOM 1755 N N . MET A 1 228 ? -30.943 -7.036 9.763 1.00 93.25 228 MET A N 1
ATOM 1756 C CA . MET A 1 228 ? -29.749 -7.879 9.792 1.00 93.25 228 MET A CA 1
ATOM 1757 C C . MET A 1 228 ? -28.856 -7.641 11.013 1.00 93.25 228 MET A C 1
ATOM 1759 O O . MET A 1 228 ? -28.726 -6.524 11.510 1.00 93.25 228 MET A O 1
ATOM 1763 N N . GLU A 1 229 ? -28.170 -8.709 11.424 1.00 95.88 229 GLU A N 1
ATOM 1764 C CA . GLU A 1 229 ? -26.984 -8.652 12.280 1.00 95.88 229 GLU A CA 1
ATOM 1765 C C . GLU A 1 229 ? -25.749 -8.425 11.403 1.00 95.88 229 GLU A C 1
ATOM 1767 O O . GLU A 1 229 ? -25.389 -9.270 10.579 1.00 95.88 229 GLU A O 1
ATOM 1772 N N . TYR A 1 230 ? -25.078 -7.294 11.586 1.00 96.81 230 TYR A N 1
ATOM 1773 C CA . TYR A 1 230 ? -23.869 -6.950 10.852 1.00 96.81 230 TYR A CA 1
ATOM 1774 C C . TYR A 1 230 ? -22.641 -7.334 11.673 1.00 96.81 230 TYR A C 1
ATOM 1776 O O . TYR A 1 230 ? -22.302 -6.640 12.623 1.00 96.81 230 TYR A O 1
ATOM 1784 N N . ARG A 1 231 ? -21.957 -8.422 11.306 1.00 98.12 231 ARG A N 1
ATOM 1785 C CA . ARG A 1 231 ? -20.699 -8.866 11.932 1.00 98.12 231 ARG A CA 1
ATOM 1786 C C . ARG A 1 231 ? -19.541 -8.708 10.952 1.00 98.12 231 ARG A C 1
ATOM 1788 O O . ARG A 1 231 ? -19.432 -9.507 10.025 1.00 98.12 231 ARG A O 1
ATOM 1795 N N . ILE A 1 232 ? -18.691 -7.697 11.132 1.00 98.12 2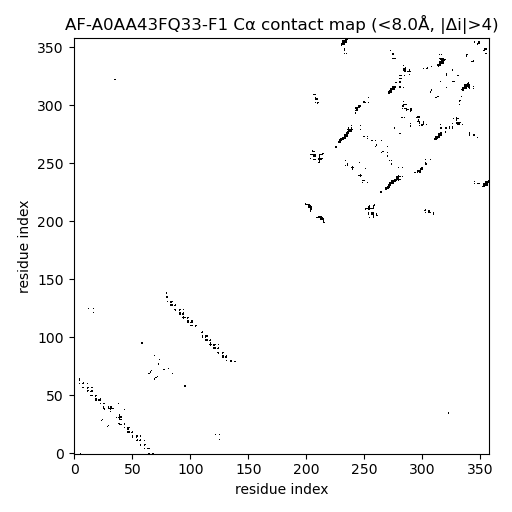32 ILE A N 1
ATOM 1796 C CA . ILE A 1 232 ? -17.592 -7.385 10.200 1.00 98.12 232 ILE A CA 1
ATOM 1797 C C . ILE A 1 232 ? -16.245 -7.347 10.926 1.00 98.12 232 ILE A C 1
ATOM 1799 O O . ILE A 1 232 ? -16.093 -6.650 11.926 1.00 98.12 232 ILE A O 1
ATOM 1803 N N . ALA A 1 233 ? -15.270 -8.106 10.434 1.00 98.50 233 ALA A N 1
ATOM 1804 C CA . ALA A 1 233 ? -13.890 -8.072 10.902 1.00 98.50 233 ALA A CA 1
ATOM 1805 C C . ALA A 1 233 ? -13.042 -7.296 9.890 1.00 98.50 233 ALA A C 1
ATOM 1807 O O . ALA A 1 233 ? -12.901 -7.715 8.744 1.00 98.50 233 ALA A O 1
ATOM 1808 N N . PHE A 1 234 ? -12.501 -6.156 10.300 1.00 98.62 234 PHE A N 1
ATOM 1809 C CA . PHE A 1 234 ? -11.679 -5.292 9.462 1.00 98.62 234 PHE A CA 1
ATOM 1810 C C . PHE A 1 234 ? -10.210 -5.680 9.599 1.00 98.62 234 PHE A C 1
ATOM 1812 O O . PHE A 1 234 ? -9.673 -5.714 10.707 1.00 98.62 234 PHE A O 1
ATOM 1819 N N . GLU A 1 235 ? -9.555 -5.966 8.483 1.00 98.31 235 GLU A N 1
ATOM 1820 C CA . GLU A 1 235 ? -8.105 -6.126 8.436 1.00 98.31 235 GLU A CA 1
ATOM 1821 C C . GLU A 1 235 ? -7.448 -4.753 8.271 1.00 98.31 235 GLU A C 1
ATOM 1823 O O . GLU A 1 235 ? -7.847 -3.962 7.420 1.00 98.31 235 GLU A O 1
ATOM 1828 N N . VAL A 1 236 ? -6.432 -4.464 9.083 1.00 98.12 236 VAL A N 1
ATOM 1829 C CA . VAL A 1 236 ? -5.684 -3.203 9.026 1.00 98.12 236 VAL A CA 1
ATOM 1830 C C . VAL A 1 236 ? -4.196 -3.520 8.948 1.00 98.12 236 VAL A C 1
ATOM 1832 O O . VAL A 1 236 ? -3.588 -3.944 9.932 1.00 98.12 236 VAL A O 1
ATOM 1835 N N . ALA A 1 237 ? -3.614 -3.342 7.763 1.00 96.38 237 ALA A N 1
ATOM 1836 C CA . ALA A 1 237 ? -2.217 -3.684 7.485 1.00 96.38 237 ALA A CA 1
ATOM 1837 C C . ALA A 1 237 ? -1.329 -2.455 7.244 1.00 96.38 237 ALA A C 1
ATOM 1839 O O . ALA A 1 237 ? -0.155 -2.443 7.628 1.00 96.38 237 ALA A O 1
ATOM 1840 N N . ASP A 1 238 ? -1.881 -1.426 6.603 1.00 92.69 238 ASP A N 1
ATOM 1841 C CA . ASP A 1 238 ? -1.144 -0.241 6.178 1.00 92.69 238 ASP A CA 1
ATOM 1842 C C . ASP A 1 238 ? -1.114 0.826 7.272 1.00 92.69 238 ASP A C 1
ATOM 1844 O O . ASP A 1 238 ? -2.114 1.074 7.946 1.00 92.69 238 ASP A O 1
ATOM 1848 N N . ALA A 1 239 ? 0.042 1.470 7.428 1.00 90.56 239 ALA A N 1
ATOM 1849 C CA . ALA A 1 239 ? 0.193 2.620 8.309 1.00 90.56 239 ALA A CA 1
ATOM 1850 C C . ALA A 1 239 ? -0.504 3.862 7.735 1.00 90.56 239 ALA A C 1
ATOM 1852 O O . ALA A 1 239 ? -0.796 3.961 6.539 1.00 90.56 239 ALA A O 1
ATOM 1853 N N . SER A 1 240 ? -0.709 4.845 8.601 1.00 89.06 240 SER A N 1
ATOM 1854 C CA . SER A 1 240 ? -1.212 6.168 8.261 1.00 89.06 240 SER A CA 1
ATOM 1855 C C . SER A 1 240 ? -0.313 6.846 7.213 1.00 89.06 240 SER A C 1
ATOM 1857 O O . SER A 1 240 ? 0.907 6.658 7.226 1.00 89.06 240 SER A O 1
ATOM 1859 N N . PRO A 1 241 ? -0.866 7.694 6.320 1.00 77.44 241 PRO A N 1
ATOM 1860 C CA . PRO A 1 241 ? -0.075 8.430 5.325 1.00 77.44 241 PRO A CA 1
ATOM 1861 C C . PRO A 1 241 ? 1.002 9.347 5.929 1.00 77.44 241 PRO A C 1
ATOM 1863 O O . PRO A 1 241 ? 1.945 9.733 5.238 1.00 77.44 241 PRO A O 1
ATOM 1866 N N . GLY A 1 242 ? 0.844 9.714 7.202 1.00 80.31 242 GLY A N 1
ATOM 1867 C CA . GLY A 1 242 ? 1.817 10.434 8.013 1.00 80.31 242 GLY A CA 1
ATOM 1868 C C . GLY A 1 242 ? 1.582 10.159 9.498 1.00 80.31 242 GLY A C 1
ATOM 1869 O O . GLY A 1 242 ? 0.483 9.775 9.890 1.00 80.31 242 GLY A O 1
ATOM 1870 N N . GLU A 1 243 ? 2.609 10.373 10.318 1.00 78.38 243 GLU A N 1
ATOM 1871 C CA . GLU A 1 243 ? 2.616 10.026 11.751 1.00 78.38 243 GLU A CA 1
ATOM 1872 C C . GLU A 1 243 ? 1.648 10.858 12.613 1.00 78.38 243 GLU A C 1
ATOM 1874 O O . GLU A 1 243 ? 1.440 10.546 13.779 1.00 78.38 243 GLU A O 1
ATOM 1879 N N . ASP A 1 244 ? 1.054 11.918 12.060 1.00 82.12 244 ASP A N 1
ATOM 1880 C CA . ASP A 1 244 ? 0.054 12.776 12.708 1.00 82.12 244 ASP A CA 1
ATOM 1881 C C . ASP A 1 244 ? -1.337 12.707 12.101 1.00 82.12 244 ASP A C 1
ATOM 1883 O O . ASP A 1 244 ? -2.216 13.503 12.435 1.00 82.12 244 ASP A O 1
ATOM 1887 N N . GLN A 1 245 ? -1.535 11.755 11.203 1.00 87.00 245 GLN A N 1
ATOM 1888 C CA . GLN A 1 245 ? -2.822 11.498 10.596 1.00 87.00 245 GLN A CA 1
ATOM 1889 C C . GLN A 1 245 ? -3.429 10.253 11.224 1.00 87.00 245 GLN A C 1
ATOM 1891 O O . GLN A 1 245 ? -2.725 9.329 11.619 1.00 87.00 245 GLN A O 1
ATOM 1896 N N . LEU A 1 246 ? -4.758 10.231 11.301 1.00 92.56 246 LEU A N 1
ATOM 1897 C CA . LEU A 1 246 ? -5.477 9.015 11.657 1.00 92.56 246 LEU A CA 1
ATOM 1898 C C . LEU A 1 246 ? -5.229 7.936 10.603 1.00 92.56 246 LEU A C 1
ATOM 1900 O O . LEU A 1 246 ? -5.217 8.220 9.398 1.00 92.56 246 LEU A O 1
ATOM 1904 N N . ASN A 1 247 ? -5.147 6.691 11.057 1.00 95.44 247 ASN A N 1
ATOM 1905 C CA . ASN A 1 247 ? -5.127 5.544 10.172 1.00 95.44 247 ASN A CA 1
ATOM 1906 C C . ASN A 1 247 ? -6.441 5.487 9.387 1.00 95.44 247 ASN A C 1
ATOM 1908 O O . ASN A 1 247 ? -7.538 5.514 9.958 1.00 95.44 247 ASN A O 1
ATOM 1912 N N . ALA A 1 248 ? -6.335 5.408 8.062 1.00 94.12 248 ALA A N 1
ATOM 1913 C CA . ALA A 1 248 ? -7.494 5.455 7.183 1.00 94.12 248 ALA A CA 1
ATOM 1914 C C . ALA A 1 248 ? -8.452 4.275 7.411 1.00 94.12 248 ALA A C 1
ATOM 1916 O O . ALA A 1 248 ? -9.666 4.484 7.422 1.00 94.12 248 ALA A O 1
ATOM 1917 N N . SER A 1 249 ? -7.928 3.071 7.649 1.00 95.94 249 SER A N 1
ATOM 1918 C CA . SER A 1 249 ? -8.736 1.869 7.856 1.00 95.94 249 SER A CA 1
ATOM 1919 C C . SER A 1 249 ? -9.342 1.826 9.262 1.00 95.94 249 SER A C 1
ATOM 1921 O O . SER A 1 249 ? -10.531 1.541 9.379 1.00 95.94 249 SER A O 1
ATOM 1923 N N . LEU A 1 250 ? -8.628 2.243 10.321 1.00 97.00 250 LEU A N 1
ATOM 1924 C CA . LEU A 1 250 ? -9.258 2.441 11.645 1.00 97.00 250 LEU A CA 1
ATOM 1925 C C . LEU A 1 250 ? -10.394 3.472 11.568 1.00 97.00 250 LEU A C 1
ATOM 1927 O O . LEU A 1 250 ? -11.481 3.274 12.116 1.00 97.00 250 LEU A O 1
ATOM 1931 N N . ASN A 1 251 ? -10.178 4.559 10.826 1.00 95.81 251 ASN A N 1
ATOM 1932 C CA . ASN A 1 251 ? -11.201 5.569 10.595 1.00 95.81 251 ASN A CA 1
ATOM 1933 C C . ASN A 1 251 ? -12.397 5.005 9.800 1.00 95.81 251 ASN A C 1
ATOM 1935 O O . ASN A 1 251 ? -13.534 5.402 10.052 1.00 95.81 251 ASN A O 1
ATOM 1939 N N . THR A 1 252 ? -12.184 4.054 8.885 1.00 96.25 252 THR A N 1
ATOM 1940 C CA . THR A 1 252 ? -13.261 3.324 8.191 1.00 96.25 252 THR A CA 1
ATOM 1941 C C . THR A 1 252 ? -14.120 2.506 9.157 1.00 96.25 252 THR A C 1
ATOM 1943 O O . THR A 1 252 ? -15.344 2.534 9.026 1.00 96.25 252 THR A O 1
ATOM 1946 N N . VAL A 1 253 ? -13.535 1.869 10.177 1.00 98.00 253 VAL A N 1
ATOM 1947 C CA . VAL A 1 253 ? -14.301 1.162 11.226 1.00 98.00 253 VAL A CA 1
ATOM 1948 C C . VAL A 1 253 ? -15.237 2.131 11.954 1.00 98.00 253 VAL A C 1
ATOM 1950 O O . VAL A 1 253 ? -16.425 1.857 12.124 1.00 98.00 253 VAL A O 1
ATOM 1953 N N . ALA A 1 254 ? -14.741 3.317 12.311 1.00 97.81 254 ALA A N 1
ATOM 1954 C CA . ALA A 1 254 ? -15.569 4.350 12.927 1.00 97.81 254 ALA A CA 1
ATOM 1955 C C . ALA A 1 254 ? -16.685 4.850 11.999 1.00 97.81 254 ALA A C 1
ATOM 1957 O O . ALA A 1 254 ? -17.819 5.028 12.445 1.00 97.81 254 ALA A O 1
ATOM 1958 N N . ARG A 1 255 ? -16.404 5.022 10.696 1.00 96.31 255 ARG A N 1
ATOM 1959 C CA . ARG A 1 255 ? -17.438 5.365 9.699 1.0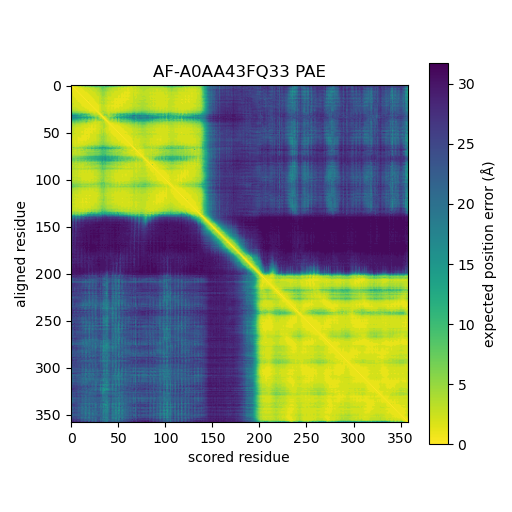0 96.31 255 ARG A CA 1
ATOM 1960 C C . ARG A 1 255 ? -18.517 4.297 9.647 1.00 96.31 255 ARG A C 1
ATOM 1962 O O . ARG A 1 255 ? -19.688 4.644 9.566 1.00 96.31 255 ARG A O 1
ATOM 1969 N N . PHE A 1 256 ? -18.125 3.025 9.701 1.00 97.19 256 PHE A N 1
ATOM 1970 C CA . PHE A 1 256 ? -19.056 1.908 9.677 1.00 97.19 256 PHE A CA 1
ATOM 1971 C C . PHE A 1 256 ? -20.029 1.958 10.857 1.00 97.19 256 PHE A C 1
ATOM 1973 O O . PHE A 1 256 ? -21.238 1.879 10.640 1.00 97.19 256 PHE A O 1
ATOM 1980 N N . LEU A 1 257 ? -19.536 2.187 12.076 1.00 97.69 257 LEU A N 1
ATOM 1981 C CA . LEU A 1 257 ? -20.398 2.339 13.252 1.00 97.69 257 LEU A CA 1
ATOM 1982 C C . LEU A 1 257 ? -21.308 3.570 13.146 1.00 97.69 257 LEU A C 1
ATOM 1984 O O . LEU A 1 257 ? -22.515 3.469 13.362 1.00 97.69 257 LEU A O 1
ATOM 1988 N N . ASN A 1 258 ? -20.743 4.719 12.771 1.00 96.94 258 ASN A N 1
ATOM 1989 C CA . ASN A 1 258 ? -21.472 5.981 12.675 1.00 96.94 258 ASN A CA 1
ATOM 1990 C C . ASN A 1 258 ? -22.571 5.950 11.607 1.00 96.94 258 ASN A C 1
ATOM 1992 O O . ASN A 1 258 ? -23.693 6.368 11.884 1.00 96.94 258 ASN A O 1
ATOM 1996 N N . MET A 1 259 ? -22.291 5.421 10.410 1.00 95.00 259 MET A N 1
ATOM 1997 C CA . MET A 1 259 ? -23.273 5.397 9.318 1.00 95.00 259 MET A CA 1
ATOM 1998 C C . MET A 1 259 ? -24.441 4.453 9.606 1.00 95.00 259 MET A C 1
ATOM 2000 O O . MET A 1 259 ? -25.580 4.802 9.316 1.00 95.00 259 MET A O 1
ATOM 2004 N N . HIS A 1 260 ? -24.191 3.289 10.216 1.00 95.44 260 HIS A N 1
ATOM 2005 C CA . HIS A 1 260 ? -25.266 2.348 10.546 1.00 95.44 260 HIS A CA 1
ATOM 2006 C C . HIS A 1 260 ? -26.109 2.848 11.727 1.00 95.44 260 HIS A C 1
ATOM 2008 O O . HIS A 1 260 ? -27.333 2.729 11.692 1.00 95.44 260 HIS A O 1
ATOM 2014 N N . ALA A 1 261 ? -25.487 3.484 12.726 1.00 94.25 261 ALA A N 1
ATOM 2015 C CA . ALA A 1 261 ? -26.225 4.146 13.799 1.00 94.25 261 ALA A CA 1
ATOM 2016 C C . ALA A 1 261 ? -27.053 5.335 13.278 1.00 94.25 261 ALA A C 1
ATOM 2018 O O . ALA A 1 261 ? -28.213 5.479 13.651 1.00 94.25 261 ALA A O 1
ATOM 2019 N N . GLY A 1 262 ? -26.491 6.149 12.376 1.00 92.19 262 GLY A N 1
ATOM 2020 C CA . GLY A 1 262 ? -27.201 7.249 11.715 1.00 92.19 262 GLY A CA 1
ATOM 2021 C C . GLY A 1 262 ? -28.365 6.777 10.838 1.00 92.19 262 GLY A C 1
ATOM 2022 O O . GLY A 1 262 ? -29.395 7.441 10.785 1.00 92.19 262 GLY A O 1
ATOM 2023 N N . ALA A 1 263 ? -28.248 5.596 10.224 1.00 92.69 263 ALA A N 1
ATOM 2024 C CA . ALA A 1 263 ? -29.346 4.941 9.513 1.00 92.69 263 ALA A CA 1
ATOM 2025 C C . ALA A 1 263 ? -30.441 4.390 10.450 1.00 92.69 263 ALA A C 1
ATOM 2027 O O . ALA A 1 263 ? -31.496 3.977 9.975 1.00 92.69 263 ALA A O 1
ATOM 2028 N N . GLY A 1 264 ? -30.213 4.376 11.770 1.00 93.25 264 GLY A N 1
ATOM 2029 C CA . GLY A 1 264 ? -31.166 3.901 12.773 1.00 93.25 264 GLY A CA 1
ATOM 2030 C C . GLY A 1 264 ? -31.065 2.409 13.095 1.00 93.25 264 GLY A C 1
ATOM 2031 O O . GLY A 1 264 ? -31.985 1.859 13.701 1.00 93.25 264 GLY A O 1
ATOM 2032 N N . ILE A 1 265 ? -29.980 1.731 12.702 1.00 95.50 265 ILE A N 1
ATOM 2033 C CA . ILE A 1 265 ? -29.762 0.334 13.093 1.00 95.50 265 ILE A CA 1
ATOM 2034 C C . ILE A 1 265 ? -29.396 0.298 14.585 1.00 95.50 265 ILE A C 1
ATOM 2036 O O . ILE A 1 265 ? -28.461 0.993 14.999 1.00 95.50 265 ILE A O 1
ATOM 2040 N N . PRO A 1 266 ? -30.098 -0.508 15.404 1.00 94.94 266 PRO A N 1
ATOM 2041 C CA . PRO A 1 266 ? -29.779 -0.662 16.817 1.00 94.94 266 PRO A CA 1
ATOM 2042 C C . PRO A 1 266 ? -28.321 -1.083 17.043 1.00 94.94 266 PRO A C 1
ATOM 2044 O O . PRO A 1 266 ? -27.788 -1.940 16.336 1.00 94.94 266 PRO A O 1
ATOM 2047 N N . ARG A 1 267 ? -27.662 -0.485 18.046 1.00 93.31 267 ARG A N 1
ATOM 2048 C CA . ARG A 1 267 ? -26.236 -0.727 18.320 1.00 93.31 267 ARG A CA 1
ATOM 2049 C C . ARG A 1 267 ? -25.942 -2.200 18.602 1.00 93.31 267 ARG A C 1
ATOM 2051 O O . ARG A 1 267 ? -24.872 -2.664 18.232 1.00 93.31 267 ARG A O 1
ATOM 2058 N N . ASP A 1 268 ? -26.857 -2.930 19.223 1.00 95.19 268 ASP A N 1
ATOM 2059 C CA . ASP A 1 268 ? -26.712 -4.357 19.531 1.00 95.19 268 ASP A CA 1
ATOM 2060 C C . ASP A 1 268 ? -26.700 -5.271 18.291 1.00 95.19 268 ASP A C 1
ATOM 2062 O O . ASP A 1 268 ? -26.284 -6.420 18.412 1.00 95.19 268 ASP A O 1
ATOM 2066 N N . ARG A 1 269 ? -27.061 -4.757 17.103 1.00 96.19 269 ARG A N 1
ATOM 2067 C CA . ARG A 1 269 ? -26.989 -5.481 15.819 1.00 96.19 269 ARG A CA 1
ATOM 2068 C C . ARG A 1 269 ? -25.711 -5.239 15.018 1.00 96.19 269 ARG A C 1
ATOM 2070 O O . ARG A 1 269 ? -25.527 -5.837 13.958 1.00 96.19 269 ARG A O 1
ATOM 2077 N N . ILE A 1 270 ? -24.847 -4.327 15.466 1.00 97.19 270 ILE A N 1
ATOM 2078 C CA . ILE A 1 270 ? -23.640 -3.918 14.737 1.00 97.19 270 ILE A CA 1
ATOM 2079 C C . ILE A 1 270 ? -22.410 -4.398 15.505 1.00 97.19 270 ILE A C 1
ATOM 2081 O O . ILE A 1 270 ? -22.022 -3.826 16.517 1.00 97.19 270 ILE A O 1
ATOM 2085 N N . HIS A 1 271 ? -21.739 -5.421 15.005 1.00 97.69 271 HIS A N 1
ATOM 2086 C CA . HIS A 1 271 ? -20.555 -6.009 15.622 1.00 97.69 271 HIS A CA 1
ATOM 2087 C C . HIS A 1 271 ? -19.358 -5.787 14.707 1.00 97.69 271 HIS A C 1
ATOM 2089 O O . HIS A 1 271 ? -19.329 -6.265 13.572 1.00 97.69 271 HIS A O 1
ATOM 2095 N N . ALA A 1 272 ? -18.364 -5.061 15.203 1.00 98.19 272 ALA A N 1
ATOM 2096 C CA . ALA A 1 272 ? -17.114 -4.852 14.493 1.00 98.19 272 ALA A CA 1
ATOM 2097 C C . ALA A 1 272 ? -15.956 -5.460 15.285 1.00 98.19 272 ALA A C 1
ATOM 2099 O O . ALA A 1 272 ? -15.912 -5.384 16.513 1.00 98.19 272 ALA A O 1
ATOM 2100 N N . ALA A 1 273 ? -15.011 -6.042 14.563 1.00 98.62 273 ALA A N 1
ATOM 2101 C CA . ALA A 1 273 ? -13.708 -6.434 15.070 1.00 98.62 273 ALA A CA 1
ATOM 2102 C C . ALA A 1 273 ? -12.626 -5.837 14.168 1.00 98.62 273 ALA A C 1
ATOM 2104 O O . ALA A 1 273 ? -12.874 -5.566 12.996 1.00 98.62 273 ALA A O 1
ATOM 2105 N N . VAL A 1 274 ? -11.431 -5.634 14.702 1.00 98.75 274 VAL A N 1
ATOM 2106 C CA . VAL A 1 274 ? -10.277 -5.103 13.980 1.00 98.75 274 VAL A CA 1
ATOM 2107 C C . VAL A 1 274 ? -9.103 -6.031 14.220 1.00 98.75 274 VAL A C 1
ATOM 2109 O O . VAL A 1 274 ? -8.728 -6.278 15.364 1.00 98.75 274 VAL A O 1
ATOM 2112 N N . VAL A 1 275 ? -8.506 -6.529 13.144 1.00 98.81 275 VAL A N 1
ATOM 2113 C CA . VAL A 1 275 ? -7.272 -7.307 13.196 1.00 98.81 275 VAL A CA 1
ATOM 2114 C C . VAL A 1 275 ? -6.161 -6.491 12.559 1.00 98.81 275 VAL A C 1
ATOM 2116 O O . VAL A 1 275 ? -6.166 -6.247 11.354 1.00 98.81 275 VAL A O 1
ATOM 2119 N N . VAL A 1 276 ? -5.199 -6.079 13.379 1.00 98.69 276 VAL A N 1
ATOM 2120 C CA . VAL A 1 276 ? -4.095 -5.214 12.961 1.00 98.69 276 VAL A CA 1
ATOM 2121 C C . VAL A 1 276 ? -2.828 -6.032 12.757 1.00 98.69 276 VAL A C 1
ATOM 2123 O O . VAL A 1 276 ? -2.435 -6.835 13.609 1.00 98.69 276 VAL A O 1
ATOM 2126 N N . HIS A 1 277 ? -2.149 -5.816 11.636 1.00 98.50 277 HIS A N 1
ATOM 2127 C CA . HIS A 1 277 ? -0.828 -6.375 11.356 1.00 98.50 277 HIS A CA 1
ATOM 2128 C C . HIS A 1 277 ? -0.016 -5.427 10.477 1.00 98.50 277 HIS A C 1
ATOM 2130 O O . HIS A 1 277 ? -0.366 -4.261 10.319 1.00 98.50 277 HIS A O 1
ATOM 2136 N N . GLY A 1 278 ? 1.110 -5.902 9.950 1.00 94.75 278 GLY A N 1
ATOM 2137 C CA . GLY A 1 278 ? 1.890 -5.122 9.000 1.00 94.75 278 GLY A CA 1
ATOM 2138 C C . GLY A 1 278 ? 2.353 -3.791 9.587 1.00 94.75 278 GLY A C 1
ATOM 2139 O O . GLY A 1 278 ? 2.747 -3.719 10.750 1.00 94.75 278 GLY A O 1
ATOM 2140 N N . ALA A 1 279 ? 2.377 -2.753 8.756 1.00 94.62 279 ALA A N 1
ATOM 2141 C CA . ALA A 1 279 ? 2.859 -1.420 9.103 1.00 94.62 279 ALA A CA 1
ATOM 2142 C C . ALA A 1 279 ? 1.969 -0.686 10.118 1.00 94.62 279 ALA A C 1
ATOM 2144 O O . ALA A 1 279 ? 2.482 0.165 10.835 1.00 94.62 279 ALA A O 1
ATOM 2145 N N . ALA A 1 280 ? 0.694 -1.058 10.240 1.00 96.81 280 ALA A N 1
ATOM 2146 C CA . ALA A 1 280 ? -0.241 -0.452 11.186 1.00 96.81 280 ALA A CA 1
ATOM 2147 C C . ALA A 1 280 ? 0.008 -0.838 12.656 1.00 96.81 280 ALA A C 1
ATOM 2149 O O . ALA A 1 280 ? -0.460 -0.156 13.561 1.00 96.81 280 ALA A O 1
ATOM 2150 N N . GLY A 1 281 ? 0.751 -1.919 12.928 1.00 97.56 281 GLY A N 1
ATOM 2151 C CA . GLY A 1 281 ? 0.947 -2.440 14.289 1.00 97.56 281 GLY A CA 1
ATOM 2152 C C . GLY A 1 281 ? 1.378 -1.390 15.334 1.00 97.56 281 GLY A C 1
ATOM 2153 O O . GLY A 1 281 ? 0.740 -1.308 16.383 1.00 97.56 281 GLY A O 1
ATOM 2154 N N . PRO A 1 282 ? 2.421 -0.568 15.081 1.00 96.69 282 PRO A N 1
ATOM 2155 C CA . PRO A 1 282 ? 2.864 0.468 16.017 1.00 96.69 282 PRO A CA 1
ATOM 2156 C C . PRO A 1 282 ? 1.822 1.553 16.313 1.00 96.69 282 PRO A C 1
ATOM 2158 O O . PRO A 1 282 ? 1.956 2.253 17.306 1.00 96.69 282 PRO A O 1
ATOM 2161 N N . GLU A 1 283 ? 0.780 1.696 15.498 1.00 97.06 283 GLU A N 1
ATOM 2162 C CA . GLU A 1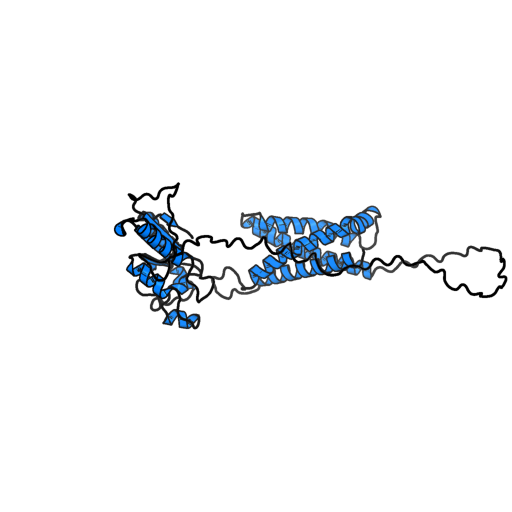 283 ? -0.274 2.699 15.702 1.00 97.06 283 GLU A CA 1
ATOM 2163 C C . GLU A 1 283 ? -1.293 2.292 16.776 1.00 97.06 283 GLU A C 1
ATOM 2165 O O . GLU A 1 283 ? -2.167 3.084 17.124 1.00 97.06 283 GLU A O 1
ATOM 2170 N N . LEU A 1 284 ? -1.159 1.085 17.338 1.00 98.50 284 LEU A N 1
ATOM 2171 C CA . LEU A 1 284 ? -1.878 0.638 18.535 1.00 98.50 284 LEU A CA 1
ATOM 2172 C C . LEU A 1 284 ? -1.131 0.929 19.845 1.00 98.50 284 LEU A C 1
ATOM 2174 O O . LEU A 1 284 ? -1.577 0.499 20.907 1.00 98.50 284 LEU A O 1
ATOM 2178 N N . LEU A 1 285 ? 0.016 1.608 19.783 1.00 98.50 285 LEU A N 1
ATOM 2179 C CA . LEU A 1 285 ? 0.750 2.023 20.975 1.00 98.50 285 LEU A CA 1
ATOM 2180 C C . LEU A 1 285 ? 0.038 3.168 21.699 1.00 98.50 285 LEU A C 1
ATOM 2182 O O . LEU A 1 285 ? -0.583 4.020 21.066 1.00 98.50 285 LEU A O 1
ATOM 2186 N N . ASP A 1 286 ? 0.168 3.225 23.018 1.00 98.56 286 ASP A N 1
ATOM 2187 C CA . ASP A 1 286 ? -0.211 4.407 23.783 1.00 98.56 286 ASP A CA 1
ATOM 2188 C C . ASP A 1 286 ? 0.666 5.622 23.414 1.00 98.56 286 ASP A C 1
ATOM 2190 O O . ASP A 1 286 ? 1.622 5.538 22.632 1.00 98.56 286 ASP A O 1
ATOM 2194 N N . ASN A 1 287 ? 0.335 6.787 23.972 1.00 98.19 287 ASN A N 1
ATOM 2195 C CA . ASN A 1 287 ? 1.073 8.012 23.672 1.00 98.19 287 ASN A CA 1
ATOM 2196 C C . ASN A 1 287 ? 2.546 7.943 24.078 1.00 98.19 287 ASN A C 1
ATOM 2198 O O . ASN A 1 287 ? 3.383 8.475 23.356 1.00 98.19 287 ASN A O 1
ATOM 2202 N N . ASP A 1 288 ? 2.888 7.310 25.196 1.00 97.88 288 ASP A N 1
ATOM 2203 C CA . ASP A 1 288 ? 4.261 7.319 25.697 1.00 97.88 288 ASP A CA 1
ATOM 2204 C C . ASP A 1 288 ? 5.157 6.393 24.865 1.00 97.88 288 ASP A C 1
ATOM 2206 O O . ASP A 1 288 ? 6.239 6.797 24.424 1.00 97.88 288 ASP A O 1
ATOM 2210 N N . ALA A 1 289 ? 4.683 5.184 24.559 1.00 97.25 289 ALA A N 1
ATOM 2211 C CA . ALA A 1 289 ? 5.395 4.221 23.732 1.00 97.25 289 ALA A CA 1
ATOM 2212 C C . ALA A 1 289 ? 5.463 4.647 22.257 1.00 97.25 289 ALA A C 1
ATOM 2214 O O . ALA A 1 289 ? 6.474 4.394 21.592 1.00 97.25 289 ALA A O 1
ATOM 2215 N N . PHE A 1 290 ? 4.431 5.317 21.733 1.00 96.50 290 PHE A N 1
ATOM 2216 C CA . PHE A 1 290 ? 4.472 5.886 20.386 1.00 96.50 290 PHE A CA 1
ATOM 2217 C C . PHE A 1 290 ? 5.428 7.081 20.312 1.00 96.50 290 PHE A C 1
ATOM 2219 O O . PHE A 1 290 ? 6.286 7.122 19.427 1.00 96.50 290 PHE A O 1
ATOM 2226 N N . ARG A 1 291 ? 5.376 7.996 21.291 1.00 96.81 291 ARG A N 1
ATOM 2227 C CA . ARG A 1 291 ? 6.277 9.157 21.370 1.00 96.81 291 ARG A CA 1
ATOM 2228 C C . ARG A 1 291 ? 7.736 8.744 21.489 1.00 96.81 291 ARG A C 1
ATOM 2230 O O . ARG A 1 291 ? 8.591 9.386 20.886 1.00 96.81 291 ARG A O 1
ATOM 2237 N N . ALA A 1 292 ? 8.032 7.644 22.178 1.00 95.31 292 ALA A N 1
ATOM 2238 C CA . ALA A 1 292 ? 9.380 7.080 22.218 1.00 95.31 292 ALA A CA 1
ATOM 2239 C C . ALA A 1 292 ? 9.913 6.653 20.832 1.00 95.31 292 ALA A C 1
ATOM 2241 O O . ALA A 1 292 ? 11.127 6.594 20.644 1.00 95.31 292 ALA A O 1
ATOM 2242 N N . ARG A 1 293 ? 9.034 6.366 19.858 1.00 90.62 293 ARG A N 1
ATOM 2243 C CA . ARG A 1 293 ? 9.405 5.964 18.487 1.00 90.62 293 ARG A CA 1
ATOM 2244 C C . ARG A 1 293 ? 9.424 7.119 17.497 1.00 90.62 293 ARG A C 1
ATOM 2246 O O . ARG A 1 293 ? 10.326 7.183 16.669 1.00 90.62 293 ARG A O 1
ATOM 2253 N N . THR A 1 294 ? 8.418 7.984 17.555 1.00 91.75 294 THR A N 1
ATOM 2254 C CA . THR A 1 294 ? 8.152 9.007 16.527 1.00 91.75 294 THR A CA 1
ATOM 2255 C C . THR A 1 294 ? 8.444 10.427 17.013 1.00 91.75 294 THR A C 1
ATOM 2257 O O . THR A 1 294 ? 8.519 11.364 16.223 1.00 91.75 294 THR A O 1
ATOM 2260 N N . GLY A 1 295 ? 8.615 10.619 18.325 1.00 93.81 295 GLY A N 1
ATOM 2261 C CA . GLY A 1 295 ? 8.759 11.935 18.946 1.00 93.81 295 GLY A CA 1
ATO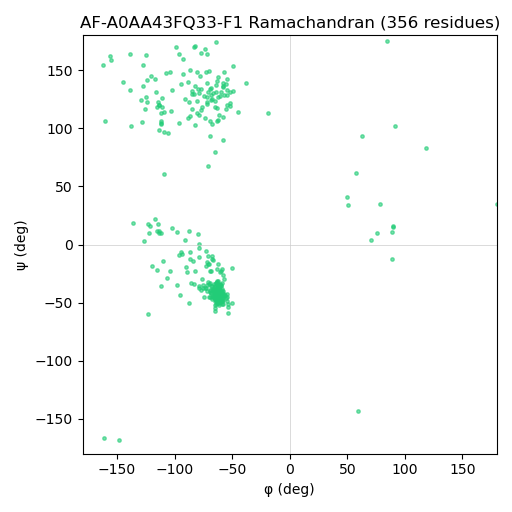M 2262 C C . GLY A 1 295 ? 7.446 12.713 19.078 1.00 93.81 295 GLY A C 1
ATOM 2263 O O . GLY A 1 295 ? 7.482 13.902 19.393 1.00 93.81 295 GLY A O 1
ATOM 2264 N N . ARG A 1 296 ? 6.290 12.081 18.831 1.00 93.94 296 ARG A N 1
ATOM 2265 C CA . ARG A 1 296 ? 4.964 12.720 18.849 1.00 93.94 296 ARG A CA 1
ATOM 2266 C C . ARG A 1 296 ? 3.922 11.834 19.525 1.00 93.94 296 ARG A C 1
ATOM 2268 O O . ARG A 1 296 ? 4.140 10.643 19.694 1.00 93.94 296 ARG A O 1
ATOM 2275 N N . ASP A 1 297 ? 2.790 12.419 19.887 1.00 97.19 297 ASP A N 1
ATOM 2276 C CA . ASP A 1 297 ? 1.644 11.669 20.411 1.00 97.19 297 ASP A CA 1
ATOM 2277 C C . ASP A 1 297 ? 0.996 10.839 19.300 1.00 97.19 297 ASP A C 1
ATOM 2279 O O . ASP A 1 297 ? 1.021 11.234 18.132 1.00 97.19 297 ASP A O 1
ATOM 2283 N N . ASN A 1 298 ? 0.413 9.696 19.660 1.00 97.44 298 ASN A N 1
ATOM 2284 C CA . ASN A 1 298 ? -0.253 8.838 18.692 1.00 97.44 298 ASN A CA 1
ATOM 2285 C C . ASN A 1 298 ? -1.622 9.438 18.330 1.00 97.44 298 ASN A C 1
ATOM 2287 O O . ASN A 1 298 ? -2.511 9.484 19.188 1.00 97.44 298 ASN A O 1
ATOM 2291 N N . PRO A 1 299 ? -1.849 9.846 17.066 1.00 97.25 299 PRO A N 1
ATOM 2292 C CA . PRO A 1 299 ? -3.122 10.438 16.661 1.00 97.25 299 PRO A CA 1
ATOM 2293 C C . PRO A 1 299 ? -4.300 9.461 16.805 1.00 97.25 299 PRO A C 1
ATOM 2295 O O . PRO A 1 299 ? -5.444 9.899 16.906 1.00 97.25 299 PRO A O 1
ATOM 2298 N N . ASN A 1 300 ? -4.041 8.150 16.841 1.00 98.00 300 ASN A N 1
ATOM 2299 C CA . ASN A 1 300 ? -5.068 7.112 16.866 1.00 98.00 300 ASN A CA 1
ATOM 2300 C C . ASN A 1 300 ? -5.581 6.764 18.270 1.00 98.00 300 ASN A C 1
ATOM 2302 O O . ASN A 1 300 ? -6.609 6.098 18.350 1.00 98.00 300 ASN A O 1
ATOM 2306 N N . VAL A 1 301 ? -4.934 7.206 19.360 1.00 98.44 301 VAL A N 1
ATOM 2307 C CA . VAL A 1 301 ? -5.286 6.780 20.736 1.00 98.44 301 VAL A CA 1
ATOM 2308 C C . VAL A 1 301 ? -6.764 6.995 21.033 1.00 98.44 301 VAL A C 1
ATOM 2310 O O . VAL A 1 301 ? -7.479 6.041 21.322 1.00 98.44 301 VAL A O 1
ATOM 2313 N N . LYS A 1 302 ? -7.256 8.221 20.832 1.00 98.38 302 LYS A N 1
ATOM 2314 C CA . LYS A 1 302 ? -8.658 8.554 21.102 1.00 98.38 302 LYS A CA 1
ATOM 2315 C C . LYS A 1 302 ? -9.636 7.746 20.238 1.00 98.38 302 LYS A C 1
ATOM 2317 O O . LYS A 1 302 ? -10.702 7.359 20.704 1.00 98.38 302 LYS A O 1
ATOM 2322 N N . LEU A 1 303 ? -9.276 7.487 18.980 1.00 98.44 303 LEU A N 1
ATOM 2323 C CA . LEU A 1 303 ? -10.089 6.693 18.058 1.00 98.44 303 LEU A CA 1
ATOM 2324 C C . LEU A 1 303 ? -10.169 5.230 18.499 1.00 98.44 303 LEU A C 1
ATOM 2326 O O . LEU A 1 303 ? -11.253 4.657 18.534 1.00 98.44 303 LEU A O 1
ATOM 2330 N N . VAL A 1 304 ? -9.033 4.634 18.853 1.00 98.75 304 VAL A N 1
ATOM 2331 C CA . VAL A 1 304 ? -8.944 3.250 19.333 1.00 98.75 304 VAL A CA 1
ATOM 2332 C C . VAL A 1 304 ? -9.707 3.087 20.650 1.00 98.75 304 VAL A C 1
ATOM 2334 O O . VAL A 1 304 ? -10.483 2.145 20.778 1.00 98.75 304 VAL A O 1
ATOM 2337 N N . GLU A 1 305 ? -9.566 4.026 21.586 1.00 98.75 305 GLU A N 1
ATOM 2338 C CA . GLU A 1 305 ? -10.313 4.039 22.851 1.00 98.75 305 GLU A CA 1
ATOM 2339 C C . GLU A 1 305 ? -11.829 4.121 22.627 1.00 98.75 305 GLU A C 1
ATOM 2341 O O . GLU A 1 305 ? -12.579 3.345 23.217 1.00 98.75 305 GLU A O 1
ATOM 2346 N N . GLU A 1 306 ? -12.301 5.009 21.744 1.00 98.62 306 GLU A N 1
ATOM 2347 C CA . GLU A 1 306 ? -13.730 5.110 21.415 1.00 98.62 306 GLU A CA 1
ATOM 2348 C C . GLU A 1 306 ? -14.252 3.838 20.722 1.00 98.62 306 GLU A C 1
ATOM 2350 O O . GLU A 1 306 ? -15.371 3.404 20.998 1.00 98.62 306 GLU A O 1
ATOM 2355 N N . LEU A 1 307 ? -13.450 3.200 19.859 1.00 98.69 307 LEU A N 1
ATOM 2356 C CA . LEU A 1 307 ? -13.800 1.919 19.237 1.00 98.69 307 LEU A CA 1
ATOM 2357 C C . LEU A 1 307 ? -13.924 0.803 20.288 1.00 98.69 307 LEU A C 1
ATOM 2359 O O . LEU A 1 307 ? -14.925 0.083 20.300 1.00 98.69 307 LEU A O 1
ATOM 2363 N N . LEU A 1 308 ? -12.954 0.686 21.197 1.00 98.75 308 LEU A N 1
ATOM 2364 C CA . LEU A 1 308 ? -12.981 -0.285 22.296 1.00 98.75 308 LEU A CA 1
ATOM 2365 C C . LEU A 1 308 ? -14.173 -0.042 23.228 1.00 98.75 308 LEU A C 1
ATOM 2367 O O . LEU A 1 308 ? -14.902 -0.981 23.548 1.00 98.75 308 LEU A O 1
ATOM 2371 N N . ALA A 1 309 ? -14.431 1.215 23.601 1.00 98.31 309 ALA A N 1
ATOM 2372 C CA . ALA A 1 309 ? -15.578 1.606 24.420 1.00 98.31 309 ALA A CA 1
ATOM 2373 C C . ALA A 1 309 ? -16.916 1.321 23.722 1.00 98.31 309 ALA A C 1
ATOM 2375 O O . ALA A 1 309 ? -17.903 0.983 24.375 1.00 98.31 309 ALA A O 1
ATOM 2376 N N . ALA A 1 310 ? -16.950 1.398 22.389 1.00 97.81 310 ALA A N 1
ATOM 2377 C CA . ALA A 1 310 ? -18.099 0.977 21.606 1.00 97.81 310 ALA A CA 1
ATOM 2378 C C . ALA A 1 310 ? -18.248 -0.552 21.545 1.00 97.81 310 ALA A C 1
ATOM 2380 O O . ALA A 1 310 ? -19.246 -1.007 21.004 1.00 97.81 310 ALA A O 1
ATOM 2381 N N . GLY A 1 311 ? -17.319 -1.356 22.066 1.00 97.62 311 GLY A N 1
ATOM 2382 C CA . GLY A 1 311 ? -17.373 -2.821 22.041 1.00 97.62 311 GLY A CA 1
ATOM 2383 C C . GLY A 1 311 ? -16.723 -3.456 20.809 1.00 97.62 311 GLY A C 1
ATOM 2384 O O . GLY A 1 311 ? -16.984 -4.622 20.513 1.00 97.62 311 GLY A O 1
ATOM 2385 N N . VAL A 1 312 ? -15.901 -2.707 20.068 1.00 98.50 312 VAL A N 1
ATOM 2386 C CA . VAL A 1 312 ? -15.082 -3.264 18.984 1.00 98.50 312 VAL A CA 1
ATOM 2387 C C . VAL A 1 312 ? -13.916 -4.037 19.583 1.00 98.50 312 VAL A C 1
ATOM 2389 O O . VAL A 1 312 ? -13.157 -3.497 20.381 1.00 98.50 312 VAL A O 1
ATOM 2392 N N . GLN A 1 313 ? -13.732 -5.291 19.175 1.00 98.38 313 GLN A N 1
ATOM 2393 C CA . GLN A 1 313 ? -12.540 -6.049 19.560 1.00 98.38 313 GLN A CA 1
ATOM 2394 C C . GLN A 1 313 ? -11.367 -5.657 18.667 1.00 98.38 313 GLN A C 1
ATOM 2396 O O . GLN A 1 313 ? -11.465 -5.795 17.451 1.00 98.38 313 GLN A O 1
ATOM 2401 N N . ILE A 1 314 ? -10.258 -5.205 19.250 1.00 98.81 314 ILE A N 1
ATOM 2402 C CA . ILE A 1 314 ? -9.049 -4.837 18.504 1.00 98.81 314 ILE A CA 1
ATOM 2403 C C . ILE A 1 314 ? -7.937 -5.820 18.857 1.00 98.81 314 ILE A C 1
ATOM 2405 O O . ILE A 1 314 ? -7.561 -5.959 20.020 1.00 98.81 314 ILE A O 1
ATOM 2409 N N . VAL A 1 315 ? -7.431 -6.523 17.846 1.00 98.81 315 VAL A N 1
ATOM 2410 C CA . VAL A 1 315 ? -6.493 -7.635 17.993 1.00 98.81 315 VAL A CA 1
ATOM 2411 C C . VAL A 1 315 ? -5.247 -7.380 17.151 1.00 98.81 315 VAL A C 1
ATOM 2413 O O . VAL A 1 315 ? -5.302 -7.351 15.924 1.00 98.81 315 VAL A O 1
ATOM 2416 N N . LEU A 1 316 ? -4.098 -7.243 17.804 1.00 98.81 316 LEU A N 1
ATOM 2417 C CA . LEU A 1 316 ? -2.791 -7.157 17.169 1.00 98.81 316 LEU A CA 1
ATOM 2418 C C . LEU A 1 316 ? -2.251 -8.554 16.831 1.00 98.81 316 LEU A C 1
ATOM 2420 O O . LEU A 1 316 ? -2.271 -9.484 17.642 1.00 98.81 316 LEU A O 1
ATOM 2424 N N . CYS A 1 317 ? -1.696 -8.691 15.632 1.00 98.69 317 CYS A N 1
ATOM 2425 C CA . CYS A 1 317 ? -0.916 -9.849 15.219 1.00 98.69 317 CYS A CA 1
ATOM 2426 C C . CYS A 1 317 ? 0.358 -9.989 16.066 1.00 98.69 317 CYS A C 1
ATOM 2428 O O . CYS A 1 317 ? 1.253 -9.148 15.985 1.00 98.69 317 CYS A O 1
ATOM 2430 N N . GLY A 1 318 ? 0.499 -11.088 16.809 1.00 98.38 318 GLY A N 1
ATOM 2431 C CA . GLY A 1 318 ? 1.685 -11.365 17.627 1.00 98.38 318 GLY A CA 1
ATOM 2432 C C . GLY A 1 318 ? 2.979 -11.502 16.822 1.00 98.38 318 GLY A C 1
ATOM 2433 O O . GLY A 1 318 ? 4.034 -11.076 17.286 1.00 98.38 318 GLY A O 1
ATOM 2434 N N . GLN A 1 319 ? 2.913 -12.001 15.580 1.00 97.94 319 GLN A N 1
ATOM 2435 C CA . GLN A 1 319 ? 4.082 -12.004 14.685 1.00 97.94 319 GLN A CA 1
ATOM 2436 C C . GLN A 1 319 ? 4.503 -10.575 14.319 1.00 97.94 319 GLN A C 1
ATOM 2438 O O . GLN A 1 319 ? 5.688 -10.248 14.348 1.00 97.94 319 GLN A O 1
ATOM 2443 N N . THR A 1 320 ? 3.537 -9.689 14.049 1.00 97.69 320 THR A N 1
ATOM 2444 C CA . THR A 1 320 ? 3.807 -8.262 13.824 1.00 97.69 320 THR A CA 1
ATOM 2445 C C . THR A 1 320 ? 4.370 -7.611 15.080 1.00 97.69 320 THR A C 1
ATOM 2447 O O . THR A 1 320 ? 5.370 -6.903 14.990 1.00 97.69 320 THR A O 1
ATOM 2450 N N . GLN A 1 321 ? 3.788 -7.899 16.245 1.00 98.06 321 GLN A N 1
ATOM 2451 C CA . GLN A 1 321 ? 4.272 -7.400 17.526 1.00 98.06 321 GLN A CA 1
ATOM 2452 C C . GLN A 1 321 ? 5.757 -7.730 17.729 1.00 98.06 321 GLN A C 1
ATOM 2454 O O . GLN A 1 321 ? 6.554 -6.828 17.983 1.00 98.06 321 GLN A O 1
ATOM 2459 N N . ALA A 1 322 ? 6.128 -9.001 17.551 1.00 96.38 322 ALA A N 1
ATOM 2460 C CA . ALA A 1 322 ? 7.507 -9.459 17.679 1.00 96.38 322 ALA A CA 1
ATOM 2461 C C . ALA A 1 322 ? 8.421 -8.824 16.619 1.00 96.38 322 ALA A C 1
ATOM 2463 O O . ALA A 1 322 ? 9.440 -8.231 16.960 1.00 96.38 322 ALA A O 1
ATOM 2464 N N . SER A 1 323 ? 8.033 -8.883 15.340 1.00 93.50 323 SER A N 1
ATOM 2465 C CA . SER A 1 323 ? 8.836 -8.361 14.221 1.00 93.50 323 SER A CA 1
ATOM 2466 C C . SER A 1 323 ? 9.142 -6.862 14.324 1.00 93.50 323 SER A C 1
ATOM 2468 O O . SER A 1 323 ? 10.230 -6.433 13.955 1.00 93.50 323 SER A O 1
ATOM 2470 N N . ARG A 1 324 ? 8.206 -6.069 14.863 1.00 91.62 324 ARG A N 1
ATOM 2471 C CA . ARG A 1 324 ? 8.314 -4.606 14.995 1.00 91.62 324 ARG A CA 1
ATOM 2472 C C . ARG A 1 324 ? 8.678 -4.144 16.406 1.00 91.62 324 ARG A C 1
ATOM 2474 O O . ARG A 1 324 ? 8.529 -2.956 16.720 1.00 91.62 324 ARG A O 1
ATOM 2481 N N . ASN A 1 325 ? 9.128 -5.068 17.258 1.00 93.56 325 ASN A N 1
ATOM 2482 C CA . ASN A 1 325 ? 9.529 -4.818 18.644 1.00 93.56 325 ASN A CA 1
ATOM 2483 C C . ASN A 1 325 ? 8.482 -4.024 19.441 1.00 93.56 325 ASN A C 1
ATOM 2485 O O . ASN A 1 325 ? 8.831 -3.079 20.141 1.00 93.56 325 ASN A O 1
ATOM 2489 N N . ILE A 1 326 ? 7.191 -4.314 19.271 1.00 96.00 326 ILE A N 1
ATOM 2490 C CA . ILE A 1 326 ? 6.087 -3.589 19.918 1.00 96.00 326 ILE A CA 1
ATOM 2491 C C . ILE A 1 326 ? 5.950 -4.083 21.372 1.00 96.00 326 ILE A C 1
ATOM 2493 O O . ILE A 1 326 ? 5.563 -5.240 21.569 1.00 96.00 326 ILE A O 1
ATOM 2497 N N . PRO A 1 327 ? 6.265 -3.259 22.395 1.00 95.38 327 PRO A N 1
ATOM 2498 C CA . PRO A 1 327 ? 6.121 -3.662 23.791 1.00 95.38 327 PRO A CA 1
ATOM 2499 C C . PRO A 1 327 ? 4.648 -3.910 24.099 1.00 95.38 327 PRO A C 1
ATOM 2501 O O . PRO A 1 327 ? 3.784 -3.151 23.665 1.00 95.38 327 PRO A O 1
ATOM 2504 N N . ARG A 1 328 ? 4.348 -4.985 24.832 1.00 95.12 328 ARG A N 1
ATOM 2505 C CA . ARG A 1 328 ? 2.957 -5.346 25.141 1.00 95.12 328 ARG A CA 1
ATOM 2506 C C . ARG A 1 328 ? 2.329 -4.336 26.096 1.00 95.12 328 ARG A C 1
ATOM 2508 O O . ARG A 1 328 ? 1.166 -3.995 25.960 1.00 95.12 328 ARG A O 1
ATOM 2515 N N . GLU A 1 329 ? 3.127 -3.884 27.047 1.00 96.69 329 GLU A N 1
ATOM 2516 C CA . GLU A 1 329 ? 2.816 -2.901 28.074 1.00 96.69 329 GLU A CA 1
ATOM 2517 C C . GLU A 1 329 ? 2.641 -1.479 27.533 1.00 96.69 329 GLU A C 1
ATOM 2519 O O . GLU A 1 329 ? 2.079 -0.653 28.234 1.00 96.69 329 GLU A O 1
ATOM 2524 N N . GLY A 1 330 ? 3.111 -1.208 26.310 1.00 96.88 330 GLY A N 1
ATOM 2525 C CA . GLY A 1 330 ? 2.938 0.084 25.644 1.00 96.88 330 GLY A CA 1
ATOM 2526 C C . GLY A 1 330 ? 1.769 0.110 24.663 1.00 96.88 330 GLY A C 1
ATOM 2527 O O . GLY A 1 330 ? 1.703 1.015 23.838 1.00 96.88 330 GLY A O 1
ATOM 2528 N N . LEU A 1 331 ? 0.914 -0.916 24.655 1.00 98.62 331 LEU A N 1
ATOM 2529 C CA . LEU A 1 331 ? -0.307 -0.936 23.851 1.00 98.62 331 LEU A CA 1
ATOM 2530 C C . LEU A 1 331 ? -1.410 -0.140 24.548 1.00 98.62 331 LEU A C 1
ATOM 2532 O O . LEU A 1 331 ? -1.505 -0.145 25.772 1.00 98.62 331 LEU A O 1
ATOM 2536 N N . ILE A 1 332 ? -2.283 0.477 23.752 1.00 98.75 332 ILE A N 1
ATOM 2537 C CA . ILE A 1 332 ? -3.521 1.086 24.249 1.00 98.75 332 ILE A CA 1
ATOM 2538 C C . ILE A 1 332 ? -4.318 0.028 25.026 1.00 98.75 332 ILE A C 1
ATOM 2540 O O . ILE A 1 332 ? -4.481 -1.104 24.556 1.00 98.75 332 ILE A O 1
ATOM 2544 N N . ASP A 1 333 ? -4.805 0.393 26.215 1.00 98.19 333 ASP A N 1
ATOM 2545 C CA . ASP A 1 333 ? -5.511 -0.537 27.098 1.00 98.19 333 ASP A CA 1
ATOM 2546 C C . ASP A 1 333 ? -6.732 -1.151 26.398 1.00 98.19 333 ASP A C 1
ATOM 2548 O O . ASP A 1 333 ? -7.467 -0.468 25.691 1.00 98.19 333 ASP A O 1
ATOM 2552 N N . GLY A 1 334 ? -6.927 -2.459 26.563 1.00 98.00 334 GLY A N 1
ATOM 2553 C CA . GLY A 1 334 ? -7.959 -3.234 25.863 1.00 98.00 334 GLY A CA 1
ATOM 2554 C C . GLY A 1 334 ? -7.551 -3.818 24.501 1.00 98.00 334 GLY A C 1
ATOM 2555 O O . GLY A 1 334 ? -8.247 -4.709 24.003 1.00 98.00 334 GLY A O 1
ATOM 2556 N N . VAL A 1 335 ? -6.419 -3.411 23.910 1.00 98.69 335 VAL A N 1
ATOM 2557 C CA . VAL A 1 335 ? -5.875 -4.075 22.711 1.00 98.69 335 VAL A CA 1
ATOM 2558 C C . VAL A 1 335 ? -5.399 -5.487 23.062 1.00 98.69 335 VAL A C 1
ATOM 2560 O O . VAL A 1 335 ? -4.566 -5.706 23.942 1.00 98.69 335 VAL A O 1
ATOM 2563 N N . GLN A 1 336 ? -5.907 -6.475 22.330 1.00 98.56 336 GLN A N 1
ATOM 2564 C CA . GLN A 1 336 ? -5.545 -7.879 22.496 1.00 98.56 336 GLN A CA 1
ATOM 2565 C C . GLN A 1 336 ? -4.396 -8.263 21.559 1.00 98.56 336 GLN A C 1
ATOM 2567 O O . GLN A 1 336 ? -4.172 -7.627 20.535 1.00 98.56 336 GLN A O 1
ATOM 2572 N N . VAL A 1 337 ? -3.689 -9.351 21.869 1.00 98.56 337 VAL A N 1
ATOM 2573 C CA . VAL A 1 337 ? -2.646 -9.912 20.997 1.00 98.56 337 VAL A CA 1
ATOM 2574 C C . VAL A 1 337 ? -2.975 -11.370 20.698 1.00 98.56 337 VAL A C 1
ATOM 2576 O O . VAL A 1 337 ? -3.076 -12.178 21.622 1.00 98.56 337 VAL A O 1
ATOM 2579 N N . ALA A 1 338 ? -3.090 -11.711 19.416 1.00 98.19 338 ALA A N 1
ATOM 2580 C CA . ALA A 1 338 ? -3.271 -13.084 18.941 1.00 98.19 338 ALA A CA 1
ATOM 2581 C C . ALA A 1 338 ? -1.951 -13.706 18.458 1.00 98.19 338 ALA A C 1
ATOM 2583 O O . ALA A 1 338 ? -0.961 -13.009 18.255 1.00 98.19 338 ALA A O 1
ATOM 2584 N N . LEU A 1 339 ? -1.943 -15.019 18.191 1.00 97.88 339 LEU A N 1
ATOM 2585 C CA . LEU A 1 339 ? -0.788 -15.714 17.600 1.00 97.88 339 LEU A CA 1
ATOM 2586 C C . LEU A 1 339 ? -0.340 -15.069 16.275 1.00 97.88 339 LEU A C 1
ATOM 2588 O O . LEU A 1 339 ? 0.849 -14.836 16.051 1.00 97.88 339 LEU A O 1
ATOM 2592 N N . SER A 1 340 ? -1.306 -14.780 15.401 1.00 98.25 340 SER A N 1
ATOM 2593 C CA . SER A 1 340 ? -1.117 -14.095 14.123 1.00 98.25 340 SER A CA 1
ATOM 2594 C C . SER A 1 340 ? -2.421 -13.422 13.682 1.00 98.25 340 SER A C 1
ATOM 2596 O O . SER A 1 340 ? -3.497 -13.805 14.148 1.00 98.25 340 SER A O 1
ATOM 2598 N N . ALA A 1 341 ? -2.341 -12.463 12.755 1.00 98.00 341 ALA A N 1
ATOM 2599 C CA . ALA A 1 341 ? -3.531 -11.893 12.123 1.00 98.00 341 ALA A CA 1
ATOM 2600 C C . ALA A 1 341 ? -4.350 -12.948 11.375 1.00 98.00 341 ALA A C 1
ATOM 2602 O O . ALA A 1 341 ? -5.569 -12.946 11.486 1.00 98.00 341 ALA A O 1
ATOM 2603 N N . ILE A 1 342 ? -3.694 -13.891 10.689 1.00 97.44 342 ILE A N 1
ATOM 2604 C CA . ILE A 1 342 ? -4.371 -14.976 9.962 1.00 97.44 342 ILE A CA 1
ATOM 2605 C C . ILE A 1 342 ? -5.226 -15.805 10.926 1.00 97.44 342 ILE A C 1
ATOM 2607 O O . ILE A 1 342 ? -6.384 -16.087 10.640 1.00 97.44 342 ILE A O 1
ATOM 2611 N N . THR A 1 343 ? -4.682 -16.150 12.097 1.00 97.56 343 THR A N 1
ATOM 2612 C CA . THR A 1 343 ? -5.417 -16.891 13.130 1.00 97.56 343 THR A CA 1
ATOM 2613 C C . THR A 1 343 ? -6.590 -16.079 13.676 1.00 97.56 343 THR A C 1
ATOM 2615 O O . THR A 1 343 ? -7.682 -16.618 13.794 1.00 97.56 343 THR A O 1
ATOM 2618 N N . ALA A 1 344 ? -6.390 -14.792 13.981 1.00 98.38 344 ALA A N 1
ATOM 2619 C CA . ALA A 1 344 ? -7.458 -13.936 14.496 1.00 98.38 344 ALA A CA 1
ATOM 2620 C C . ALA A 1 344 ? -8.596 -13.753 13.478 1.00 98.38 344 ALA A C 1
ATOM 2622 O O . ALA A 1 344 ? -9.760 -13.925 13.828 1.00 98.38 344 ALA A O 1
ATOM 2623 N N . LEU A 1 345 ? -8.265 -13.468 12.213 1.00 98.31 345 LEU A N 1
ATOM 2624 C CA . LEU A 1 345 ? -9.239 -13.352 11.126 1.00 98.31 345 LEU A CA 1
ATOM 2625 C C . LEU A 1 345 ? -10.001 -14.665 10.923 1.00 98.31 345 LEU A C 1
ATOM 2627 O O . LEU A 1 345 ? -11.226 -14.641 10.848 1.00 98.31 345 LEU A O 1
ATOM 2631 N N . TYR A 1 346 ? -9.303 -15.805 10.914 1.00 97.94 346 TYR A N 1
ATOM 2632 C CA . TYR A 1 346 ? -9.936 -17.120 10.806 1.00 97.94 346 TYR A CA 1
ATOM 2633 C C . TYR A 1 346 ? -10.920 -17.387 11.956 1.00 97.94 346 TYR A C 1
ATOM 2635 O O . TYR A 1 346 ? -12.027 -17.878 11.720 1.00 97.94 346 TYR A O 1
ATOM 2643 N N . THR A 1 347 ? -10.551 -17.040 13.194 1.00 98.25 347 THR A N 1
ATOM 2644 C CA . THR A 1 347 ? -11.445 -17.163 14.353 1.00 98.25 347 THR A CA 1
ATOM 2645 C C . THR A 1 347 ? -12.683 -16.289 14.182 1.00 98.25 347 THR A C 1
ATOM 2647 O O . THR A 1 347 ? -13.791 -16.806 14.260 1.00 98.25 347 THR A O 1
ATOM 2650 N N . PHE A 1 348 ? -12.525 -15.004 13.844 1.00 98.50 348 PHE A N 1
ATOM 2651 C CA . PHE A 1 348 ? -13.674 -14.124 13.612 1.00 98.50 348 PHE A CA 1
ATOM 2652 C C . PHE A 1 348 ? -14.587 -14.645 12.496 1.00 98.50 348 PHE A C 1
ATOM 2654 O O . PHE A 1 348 ? -15.807 -14.634 12.649 1.00 98.50 348 PHE A O 1
ATOM 2661 N N . GLN A 1 349 ? -14.021 -15.153 11.398 1.00 98.00 349 GLN A N 1
ATOM 2662 C CA . GLN A 1 349 ? -14.806 -15.770 10.326 1.00 98.00 349 GLN A CA 1
ATOM 2663 C C . GLN A 1 349 ? -15.591 -16.992 10.804 1.00 98.00 349 GLN A C 1
ATOM 2665 O O . GLN A 1 349 ? -16.765 -17.143 10.467 1.00 98.00 349 GLN A O 1
ATOM 2670 N N . THR A 1 350 ? -14.962 -17.838 11.619 1.00 98.12 350 THR A N 1
ATOM 2671 C CA . THR A 1 350 ? -15.609 -19.007 12.230 1.00 98.12 350 THR A CA 1
ATOM 2672 C C . THR A 1 350 ? -16.746 -18.589 13.169 1.00 98.12 350 THR A C 1
ATOM 2674 O O . THR A 1 350 ? -17.794 -19.232 13.185 1.00 98.12 350 THR A O 1
ATOM 2677 N N . ASP A 1 351 ? -16.591 -17.458 13.858 1.00 97.69 351 ASP A N 1
ATOM 2678 C CA . ASP A 1 351 ? -17.600 -16.849 14.735 1.00 97.69 351 ASP A CA 1
ATOM 2679 C C . ASP A 1 351 ? -18.685 -16.060 13.966 1.00 97.69 351 ASP A C 1
ATOM 2681 O O . ASP A 1 351 ? -19.509 -15.354 14.557 1.00 97.69 351 ASP A O 1
ATOM 2685 N N . GLY A 1 352 ? -18.707 -16.170 12.634 1.00 97.75 352 GLY A N 1
ATOM 2686 C CA . GLY A 1 352 ? -19.737 -15.598 11.769 1.00 97.75 352 GLY A CA 1
ATOM 2687 C C . GLY A 1 352 ? -19.475 -14.165 11.304 1.00 97.75 352 GLY A C 1
ATOM 2688 O O . GLY A 1 352 ? -20.379 -13.546 10.738 1.00 97.75 352 GLY A O 1
ATOM 2689 N N . TYR A 1 353 ? -18.273 -13.622 11.514 1.00 98.44 353 TYR A N 1
ATOM 2690 C CA . TYR A 1 353 ? -17.884 -12.334 10.937 1.00 98.44 353 TYR A CA 1
ATOM 2691 C C . TYR A 1 353 ? -17.515 -12.475 9.457 1.00 98.44 353 TYR A C 1
ATOM 2693 O O . TYR A 1 353 ? -16.906 -13.452 9.028 1.00 98.44 353 TYR A O 1
ATOM 2701 N N . GLN A 1 354 ? -17.829 -11.453 8.667 1.00 97.94 354 GLN A N 1
ATOM 2702 C CA . GLN A 1 354 ? -17.308 -11.303 7.310 1.00 97.94 354 GLN A CA 1
ATOM 2703 C C . GLN A 1 354 ? -16.065 -10.417 7.331 1.00 97.94 354 GLN A C 1
ATOM 2705 O O . GLN A 1 354 ? -16.040 -9.402 8.026 1.00 97.94 354 GLN A O 1
ATOM 2710 N N . VAL A 1 355 ? -15.032 -10.789 6.576 1.00 97.25 355 VAL A N 1
ATOM 2711 C CA . VAL A 1 355 ? -13.786 -10.013 6.528 1.00 97.25 355 VAL A CA 1
ATOM 2712 C C . VAL A 1 355 ? -13.919 -8.864 5.539 1.00 97.25 355 VAL A C 1
ATOM 2714 O O . VAL A 1 355 ? -14.298 -9.073 4.386 1.00 97.25 355 VAL A O 1
ATOM 2717 N N . ASN A 1 356 ? -13.564 -7.663 5.987 1.00 96.38 356 ASN A N 1
ATOM 2718 C CA . ASN A 1 356 ? -13.343 -6.504 5.138 1.00 96.38 356 ASN A CA 1
ATOM 2719 C C . ASN A 1 356 ? -11.836 -6.168 5.105 1.00 96.38 356 ASN A C 1
ATOM 2721 O O . ASN A 1 356 ? -11.297 -5.789 6.145 1.00 96.38 356 ASN A O 1
ATOM 2725 N N . PRO A 1 357 ? -11.153 -6.303 3.953 1.00 91.06 357 PRO A N 1
ATOM 2726 C CA . PRO A 1 357 ? -9.707 -6.122 3.870 1.00 91.06 357 PRO A CA 1
ATOM 2727 C C . PRO A 1 357 ? -9.233 -4.674 3.613 1.00 91.06 357 PRO A C 1
ATOM 2729 O O . PRO A 1 357 ? -8.069 -4.495 3.256 1.00 91.06 357 PRO A O 1
ATOM 2732 N N . TRP A 1 358 ? -10.100 -3.652 3.709 1.00 72.81 358 TRP A N 1
ATOM 2733 C CA . TRP A 1 358 ? -9.763 -2.256 3.367 1.00 72.81 358 TRP A CA 1
ATOM 2734 C C . TRP A 1 358 ? -10.350 -1.195 4.311 1.00 72.81 358 TRP A C 1
ATOM 2736 O O . TRP A 1 358 ? -11.526 -1.323 4.732 1.00 72.81 358 TRP A O 1
#